Protein AF-A0A7U7GAU9-F1 (afdb_monomer)

Solvent-accessible surface area (backbone atoms only — not comparable to full-atom values): 9637 Å² total; per-residue (Å²): 137,82,82,79,81,78,79,77,79,70,83,74,63,61,68,58,55,51,47,50,52,48,17,22,51,50,24,29,44,52,46,70,76,32,67,55,42,39,46,27,39,35,24,48,9,37,37,30,6,76,66,30,61,88,71,30,56,63,48,68,51,45,23,32,52,22,18,46,51,17,20,57,50,15,73,80,54,67,84,65,75,67,45,56,57,52,32,24,45,38,13,25,51,31,4,43,40,24,41,65,64,54,84,71,57,58,71,58,52,50,51,50,30,36,54,50,18,22,40,46,14,22,59,58,25,53,69,63,50,95,90,41,52,63,70,44,16,42,53,18,34,34,49,39,46,42,51,46,28,45,50,30,19,52,49,38,29,54,57,58,69,71,63,58,85,61,51,67,54,52,53,18,52,52,12,43,51,39,15,49,51,16,49,53,54,43,53,52,56,68,71,75,109

Organism: NCBI:txid1400861

Structure (mmCIF, N/CA/C/O backbone):
data_AF-A0A7U7GAU9-F1
#
_entry.id   AF-A0A7U7GAU9-F1
#
loop_
_atom_site.group_PDB
_atom_site.id
_atom_site.type_symbol
_atom_site.label_atom_id
_atom_site.label_alt_id
_atom_site.label_comp_id
_atom_site.label_asym_id
_atom_site.label_entity_id
_atom_site.label_seq_id
_atom_site.pdbx_PDB_ins_code
_atom_site.Cartn_x
_atom_site.Cartn_y
_atom_site.Cartn_z
_atom_site.occupancy
_atom_site.B_iso_or_equiv
_atom_site.auth_seq_id
_atom_site.auth_comp_id
_atom_site.auth_asym_id
_atom_site.auth_atom_id
_atom_site.pdbx_PDB_model_num
ATOM 1 N N . MET A 1 1 ? 69.640 -8.872 -15.285 1.00 40.78 1 MET A N 1
ATOM 2 C CA . MET A 1 1 ? 68.459 -9.666 -15.684 1.00 40.78 1 MET A CA 1
ATOM 3 C C . MET A 1 1 ? 67.288 -9.188 -14.832 1.00 40.78 1 MET A C 1
ATOM 5 O O . MET A 1 1 ? 67.168 -9.610 -13.693 1.00 40.78 1 MET A O 1
ATOM 9 N N . ALA A 1 2 ? 66.535 -8.194 -15.309 1.00 45.06 2 ALA A N 1
ATOM 10 C CA . ALA A 1 2 ? 65.429 -7.597 -14.558 1.00 45.06 2 ALA A CA 1
ATOM 11 C C . ALA A 1 2 ? 64.129 -8.318 -14.934 1.00 45.06 2 ALA A C 1
ATOM 13 O O . ALA A 1 2 ? 63.666 -8.204 -16.067 1.00 45.06 2 ALA A O 1
ATOM 14 N N . LEU A 1 3 ? 63.579 -9.101 -14.004 1.00 50.44 3 LEU A N 1
ATOM 15 C CA . LEU A 1 3 ? 62.244 -9.678 -14.135 1.00 50.44 3 LEU A CA 1
ATOM 16 C C . LEU A 1 3 ? 61.214 -8.562 -13.928 1.00 50.44 3 LEU A C 1
ATOM 18 O O . LEU A 1 3 ? 61.007 -8.096 -12.810 1.00 50.44 3 LEU A O 1
ATOM 22 N N . GLY A 1 4 ? 60.591 -8.121 -15.019 1.00 53.97 4 GLY A N 1
ATOM 23 C CA . GLY A 1 4 ? 59.427 -7.246 -14.966 1.00 53.97 4 GLY A CA 1
ATOM 24 C C . GLY A 1 4 ? 58.220 -8.024 -14.449 1.00 53.97 4 GLY A C 1
ATOM 25 O O . GLY A 1 4 ? 57.727 -8.926 -15.121 1.00 53.97 4 GLY A O 1
ATOM 26 N N . LEU A 1 5 ? 57.747 -7.677 -13.254 1.00 50.91 5 LEU A N 1
ATOM 27 C CA . LEU A 1 5 ? 56.460 -8.124 -12.728 1.00 50.91 5 LEU A CA 1
ATOM 28 C C . LEU A 1 5 ? 55.344 -7.393 -13.481 1.00 50.91 5 LEU A C 1
ATOM 30 O O . LEU A 1 5 ? 54.976 -6.272 -13.135 1.00 50.91 5 LEU A O 1
ATOM 34 N N . THR A 1 6 ? 54.796 -8.016 -14.521 1.00 58.47 6 THR A N 1
ATOM 35 C CA . THR A 1 6 ? 53.535 -7.561 -15.109 1.00 58.47 6 THR A CA 1
ATOM 36 C C . THR A 1 6 ? 52.395 -8.002 -14.198 1.00 58.47 6 THR A C 1
ATOM 38 O O . THR A 1 6 ? 51.946 -9.146 -14.257 1.00 58.47 6 THR A O 1
ATOM 41 N N . LEU A 1 7 ? 51.931 -7.098 -13.334 1.00 54.75 7 LEU A N 1
ATOM 42 C CA . LEU A 1 7 ? 50.638 -7.240 -12.671 1.00 54.75 7 LEU A CA 1
ATOM 43 C C . LEU A 1 7 ? 49.549 -7.211 -13.748 1.00 54.75 7 LEU A C 1
ATOM 45 O O . LEU A 1 7 ? 49.274 -6.168 -14.339 1.00 54.75 7 LEU A O 1
ATOM 49 N N . SER A 1 8 ? 48.934 -8.361 -14.016 1.00 55.84 8 SER A N 1
ATOM 50 C CA . SER A 1 8 ? 47.688 -8.413 -14.770 1.00 55.84 8 SER A CA 1
ATOM 51 C C . SER A 1 8 ? 46.607 -7.723 -13.940 1.00 55.84 8 SER A C 1
ATOM 53 O O . SER A 1 8 ? 46.196 -8.236 -12.896 1.00 55.84 8 SER A O 1
ATOM 55 N N . ALA A 1 9 ? 46.152 -6.551 -14.377 1.00 57.19 9 ALA A N 1
ATOM 56 C CA . ALA A 1 9 ? 44.948 -5.947 -13.832 1.00 57.19 9 ALA A CA 1
ATOM 57 C C . ALA A 1 9 ? 43.763 -6.862 -14.179 1.00 57.19 9 ALA A C 1
ATOM 59 O O . ALA A 1 9 ? 43.328 -6.911 -15.329 1.00 57.19 9 ALA A O 1
ATOM 60 N N . ASN A 1 10 ? 43.261 -7.620 -13.200 1.00 58.22 10 ASN A N 1
ATOM 61 C CA . ASN A 1 10 ? 41.958 -8.264 -13.334 1.00 58.22 10 ASN A CA 1
ATOM 62 C C . ASN A 1 10 ? 40.918 -7.178 -13.638 1.00 58.22 10 ASN A C 1
ATOM 64 O O . ASN A 1 10 ? 40.937 -6.111 -13.020 1.00 58.22 10 ASN A O 1
ATOM 68 N N . VAL A 1 11 ? 40.017 -7.445 -14.586 1.00 58.06 11 VAL A N 1
ATOM 69 C CA . VAL A 1 11 ? 38.907 -6.545 -14.916 1.00 58.06 11 VAL A CA 1
ATOM 70 C C . VAL A 1 11 ? 38.124 -6.267 -13.632 1.00 58.06 11 VAL A C 1
ATOM 72 O O . VAL A 1 11 ? 37.530 -7.168 -13.043 1.00 58.06 11 VAL A O 1
ATOM 75 N N . ALA A 1 12 ? 38.147 -5.022 -13.161 1.00 55.50 12 ALA A N 1
ATOM 76 C CA . ALA A 1 12 ? 37.404 -4.629 -11.976 1.00 55.50 12 ALA A CA 1
ATOM 77 C C . ALA A 1 12 ? 35.895 -4.729 -12.270 1.00 55.50 12 ALA A C 1
ATOM 79 O O . ALA A 1 12 ? 35.338 -3.908 -12.996 1.00 55.50 12 ALA A O 1
ATOM 80 N N . HIS A 1 13 ? 35.208 -5.708 -11.675 1.00 55.66 13 HIS A N 1
ATOM 81 C CA . HIS A 1 13 ? 33.752 -5.917 -11.792 1.00 55.66 13 HIS A CA 1
ATOM 82 C C . HIS A 1 13 ? 32.889 -4.821 -11.123 1.00 55.66 13 HIS A C 1
ATOM 84 O O . HIS A 1 13 ? 31.689 -5.007 -10.914 1.00 55.66 13 HIS A O 1
ATOM 90 N N . ALA A 1 14 ? 33.465 -3.659 -10.805 1.00 58.16 14 ALA A N 1
ATOM 91 C CA . ALA A 1 14 ? 32.779 -2.556 -10.137 1.00 58.16 14 ALA A CA 1
ATOM 92 C C . ALA A 1 14 ? 31.567 -2.041 -10.934 1.00 58.16 14 ALA A C 1
ATOM 94 O O . ALA A 1 14 ? 30.550 -1.693 -10.341 1.00 58.16 14 ALA A O 1
ATOM 95 N N . HIS A 1 15 ? 31.639 -2.061 -12.271 1.00 56.25 15 HIS A N 1
ATOM 96 C CA . HIS A 1 15 ? 30.549 -1.605 -13.141 1.00 56.25 15 HIS A CA 1
ATOM 97 C C . HIS A 1 15 ? 29.322 -2.539 -13.120 1.00 56.25 15 HIS A C 1
ATOM 99 O O . HIS A 1 15 ? 28.190 -2.091 -13.287 1.00 56.25 15 HIS A O 1
ATOM 105 N N . VAL A 1 16 ? 29.511 -3.847 -12.918 1.00 62.75 16 VAL A N 1
ATOM 106 C CA . VAL A 1 16 ? 28.392 -4.808 -12.846 1.00 62.75 16 VAL A CA 1
ATOM 107 C C . VAL A 1 16 ? 27.716 -4.732 -11.477 1.00 62.75 16 VAL A C 1
ATOM 109 O O . VAL A 1 16 ? 26.489 -4.718 -11.393 1.00 62.75 16 VAL A O 1
ATOM 112 N N . ALA A 1 17 ? 28.509 -4.611 -10.408 1.00 65.06 17 ALA A N 1
ATOM 113 C CA . ALA A 1 17 ? 27.997 -4.452 -9.050 1.00 65.06 17 ALA A CA 1
ATOM 114 C C . ALA A 1 17 ? 27.211 -3.138 -8.873 1.00 65.06 17 ALA A C 1
ATOM 116 O O . ALA A 1 17 ? 26.141 -3.145 -8.264 1.00 65.06 17 ALA A O 1
ATOM 117 N N . SER A 1 18 ? 27.685 -2.024 -9.448 1.00 71.06 18 SER A N 1
ATOM 118 C CA . SER A 1 18 ? 26.971 -0.741 -9.393 1.00 71.06 18 SER A CA 1
ATOM 119 C C . SER A 1 18 ? 25.658 -0.762 -10.181 1.00 71.06 18 SER A C 1
ATOM 121 O O . SER A 1 18 ? 24.658 -0.232 -9.703 1.00 71.06 18 SER A O 1
ATOM 123 N N . ALA A 1 19 ? 25.621 -1.426 -11.342 1.00 76.06 19 ALA A N 1
ATOM 124 C CA . ALA A 1 19 ? 24.406 -1.572 -12.144 1.00 76.06 19 ALA A CA 1
ATOM 125 C C . ALA A 1 19 ? 23.335 -2.429 -11.442 1.00 76.06 19 ALA A C 1
ATOM 127 O O . ALA A 1 19 ? 22.155 -2.077 -11.448 1.00 76.06 19 ALA A O 1
ATOM 128 N N . GLN A 1 20 ? 23.735 -3.526 -10.789 1.00 80.19 20 GLN A N 1
ATOM 129 C CA . GLN A 1 20 ? 22.815 -4.364 -10.010 1.00 80.19 20 GLN A CA 1
ATOM 130 C C . GLN A 1 20 ? 22.284 -3.634 -8.773 1.00 80.19 20 GLN A C 1
ATOM 132 O O . GLN A 1 20 ? 21.078 -3.655 -8.525 1.00 80.19 20 GLN A O 1
ATOM 137 N N . ALA A 1 21 ? 23.152 -2.936 -8.035 1.00 84.50 21 ALA A N 1
ATOM 138 C CA . ALA A 1 21 ? 22.722 -2.087 -6.927 1.00 84.50 21 ALA A CA 1
ATOM 139 C C . ALA A 1 21 ? 21.739 -1.007 -7.412 1.00 84.50 21 ALA A C 1
ATOM 141 O O . ALA A 1 21 ? 20.687 -0.814 -6.805 1.00 84.50 21 ALA A O 1
ATOM 142 N N . GLY A 1 22 ? 22.030 -0.370 -8.550 1.00 90.69 22 GLY A N 1
ATOM 143 C CA . GLY A 1 22 ? 21.145 0.601 -9.191 1.00 90.69 22 GLY A CA 1
ATOM 144 C C . GLY A 1 22 ? 19.758 0.035 -9.503 1.00 90.69 22 GLY A C 1
ATOM 145 O O . GLY A 1 22 ? 18.763 0.672 -9.175 1.00 90.69 22 GLY A O 1
ATOM 146 N N . ALA A 1 23 ? 19.671 -1.179 -10.056 1.00 95.19 23 ALA A N 1
ATOM 147 C CA . ALA A 1 23 ? 18.391 -1.836 -10.333 1.00 95.19 23 ALA A CA 1
ATOM 148 C C . ALA A 1 23 ? 17.591 -2.138 -9.058 1.00 95.19 23 ALA A C 1
ATOM 150 O O . ALA A 1 23 ? 16.384 -1.898 -9.032 1.00 95.19 23 ALA A O 1
ATOM 151 N N . PHE A 1 24 ? 18.251 -2.607 -7.994 1.00 97.06 24 PHE A N 1
ATOM 152 C CA . PHE A 1 24 ? 17.592 -2.869 -6.712 1.00 97.06 24 PHE A CA 1
ATOM 153 C C . PHE A 1 24 ? 17.014 -1.583 -6.116 1.00 97.06 24 PHE A C 1
ATOM 155 O O . PHE A 1 24 ? 15.833 -1.542 -5.775 1.00 97.06 24 PHE A O 1
ATOM 162 N N . TYR A 1 25 ? 17.820 -0.519 -6.024 1.00 96.12 25 TYR A N 1
ATOM 163 C CA . TYR A 1 25 ? 17.362 0.760 -5.477 1.00 96.12 25 TYR A CA 1
ATOM 164 C C . TYR A 1 25 ? 16.307 1.424 -6.359 1.00 96.12 25 TYR A C 1
ATOM 166 O O . TYR A 1 25 ? 15.378 2.015 -5.820 1.00 96.12 25 TYR A O 1
ATOM 174 N N . ALA A 1 26 ? 16.399 1.291 -7.684 1.00 96.12 26 ALA A N 1
ATOM 175 C CA . ALA A 1 26 ? 15.351 1.750 -8.588 1.00 96.12 26 ALA A CA 1
ATOM 176 C C . ALA A 1 26 ? 14.020 1.054 -8.270 1.00 96.12 26 ALA A C 1
ATOM 178 O O . ALA A 1 26 ? 13.024 1.734 -8.050 1.00 96.12 26 ALA A O 1
ATOM 179 N N . GLY A 1 27 ? 14.016 -0.277 -8.151 1.00 97.25 27 GLY A N 1
ATOM 180 C CA . GLY A 1 27 ? 12.813 -1.036 -7.804 1.00 97.25 27 GLY A CA 1
ATOM 181 C C . GLY A 1 27 ? 12.281 -0.744 -6.404 1.00 97.25 27 GLY A C 1
ATOM 182 O O . GLY A 1 27 ? 11.073 -0.669 -6.209 1.00 97.25 27 GLY A O 1
ATOM 183 N N . LEU A 1 28 ? 13.175 -0.538 -5.434 1.00 98.06 28 LEU A N 1
ATOM 184 C CA . LEU A 1 28 ? 12.821 -0.196 -4.058 1.00 98.06 28 LEU A CA 1
ATOM 185 C C . LEU A 1 28 ? 12.200 1.203 -3.957 1.00 98.06 28 LEU A C 1
ATOM 187 O O . LEU A 1 28 ? 11.190 1.382 -3.284 1.00 98.06 28 LEU A O 1
ATOM 191 N N . LEU A 1 29 ? 12.813 2.204 -4.589 1.00 97.44 29 LEU A N 1
ATOM 192 C CA . LEU A 1 29 ? 12.413 3.602 -4.442 1.00 97.44 29 LEU A CA 1
ATOM 193 C C . LEU A 1 29 ? 11.229 3.971 -5.330 1.00 97.44 29 LEU A C 1
ATOM 195 O O . LEU A 1 29 ? 10.420 4.791 -4.910 1.00 97.44 29 LEU A O 1
ATOM 199 N N . HIS A 1 30 ? 11.085 3.351 -6.504 1.00 95.75 30 HIS A N 1
ATOM 200 C CA . HIS A 1 30 ? 10.019 3.671 -7.454 1.00 95.75 30 HIS A CA 1
ATOM 201 C C . HIS A 1 30 ? 8.606 3.708 -6.825 1.00 95.75 30 HIS A C 1
ATOM 203 O O . HIS A 1 30 ? 7.974 4.769 -6.884 1.00 95.75 30 HIS A O 1
ATOM 209 N N . PRO A 1 31 ? 8.124 2.660 -6.120 1.00 96.44 31 PRO A N 1
ATOM 210 C CA . PRO A 1 31 ? 6.816 2.694 -5.459 1.00 96.44 31 PRO A CA 1
ATOM 211 C C . PRO A 1 31 ? 6.758 3.635 -4.250 1.00 96.44 31 PRO A C 1
ATOM 213 O O . PRO A 1 31 ? 5.672 4.037 -3.844 1.00 96.44 31 PRO A O 1
ATOM 216 N N . LEU A 1 32 ? 7.898 3.976 -3.642 1.00 97.06 32 LEU A N 1
ATOM 217 C CA . LEU A 1 32 ? 7.962 4.843 -2.461 1.00 97.06 32 LEU A CA 1
ATOM 218 C C . LEU A 1 32 ? 7.918 6.327 -2.830 1.00 97.06 32 LEU A C 1
ATOM 220 O O . LEU A 1 32 ? 7.462 7.146 -2.036 1.00 97.06 32 LEU A O 1
ATOM 224 N N . THR A 1 33 ? 8.374 6.669 -4.033 1.00 94.12 33 THR A N 1
ATOM 225 C CA . THR A 1 33 ? 8.351 8.037 -4.566 1.00 94.12 33 THR A CA 1
ATOM 226 C C . THR A 1 33 ? 7.051 8.388 -5.287 1.00 94.12 33 THR A C 1
ATOM 228 O O . THR A 1 33 ? 6.848 9.548 -5.633 1.00 94.12 33 THR A O 1
ATOM 231 N N . ALA A 1 34 ? 6.173 7.405 -5.495 1.00 91.62 34 ALA A N 1
ATOM 232 C CA . ALA A 1 34 ? 4.916 7.531 -6.222 1.00 91.62 34 ALA A CA 1
ATOM 233 C C . ALA A 1 34 ? 3.718 7.430 -5.251 1.00 91.62 34 ALA A C 1
ATOM 235 O O . ALA A 1 34 ? 3.439 6.341 -4.729 1.00 91.62 34 ALA A O 1
ATOM 236 N N . PRO A 1 35 ? 2.995 8.536 -4.970 1.00 91.94 35 PRO A N 1
ATOM 237 C CA . PRO A 1 35 ? 1.829 8.533 -4.083 1.00 91.94 35 PRO A CA 1
ATOM 238 C C . PRO A 1 35 ? 0.757 7.514 -4.483 1.00 91.94 35 PRO A C 1
ATOM 240 O O . PRO A 1 35 ? 0.119 6.926 -3.609 1.00 91.94 35 PRO A O 1
ATOM 243 N N . GLU A 1 36 ? 0.599 7.253 -5.783 1.00 92.88 36 GLU A N 1
ATOM 244 C CA . GLU A 1 36 ? -0.320 6.251 -6.323 1.00 92.88 36 GLU A CA 1
ATOM 245 C C . GLU A 1 36 ? 0.024 4.811 -5.928 1.00 92.88 36 GLU A C 1
ATOM 247 O O . GLU A 1 36 ? -0.750 3.906 -6.210 1.00 92.88 36 GLU A O 1
ATOM 252 N N . HIS A 1 37 ? 1.185 4.554 -5.327 1.00 96.38 37 HIS A N 1
ATOM 253 C CA . HIS A 1 37 ? 1.602 3.224 -4.881 1.00 96.38 37 HIS A CA 1
ATOM 254 C C . HIS A 1 37 ? 1.708 3.174 -3.362 1.00 96.38 37 HIS A C 1
ATOM 256 O O . HIS A 1 37 ? 1.097 2.318 -2.720 1.00 96.38 37 HIS A O 1
ATOM 262 N N . VAL A 1 38 ? 2.432 4.121 -2.761 1.00 97.31 38 VAL A N 1
ATOM 263 C CA . VAL A 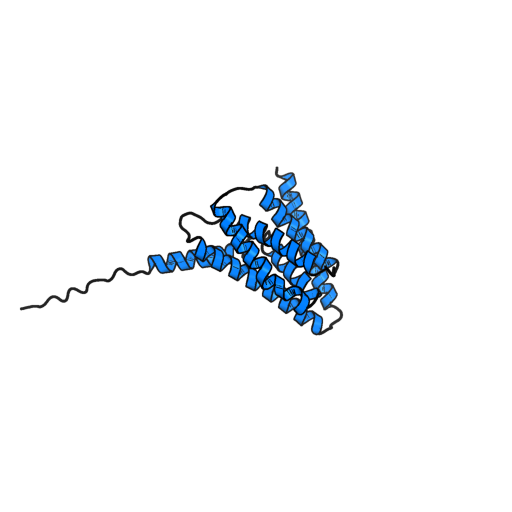1 38 ? 2.675 4.103 -1.315 1.00 97.31 38 VAL A CA 1
ATOM 264 C C . VAL A 1 38 ? 1.409 4.343 -0.492 1.00 97.31 38 VAL A C 1
ATOM 266 O O . VAL A 1 38 ? 1.218 3.661 0.514 1.00 97.31 38 VAL A O 1
ATOM 269 N N . LEU A 1 39 ? 0.505 5.237 -0.912 1.00 97.88 39 LEU A N 1
ATOM 270 C CA . LEU A 1 39 ? -0.705 5.533 -0.135 1.00 97.88 39 LEU A CA 1
ATOM 271 C C . LEU A 1 39 ? -1.668 4.333 -0.054 1.00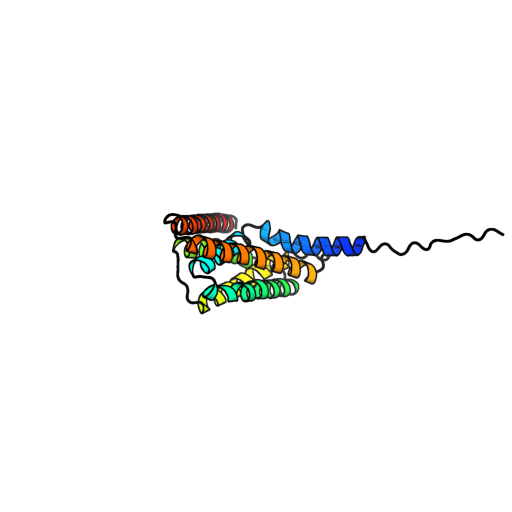 97.88 39 LEU A C 1
ATOM 273 O O . LEU A 1 39 ? -2.076 3.997 1.063 1.00 97.88 39 LEU A O 1
ATOM 277 N N . PRO A 1 40 ? -1.992 3.632 -1.161 1.00 98.00 40 PRO A N 1
ATOM 278 C CA . PRO A 1 40 ? -2.745 2.380 -1.097 1.00 98.00 40 PRO A CA 1
ATOM 279 C C . PRO A 1 40 ? -2.090 1.305 -0.230 1.00 98.00 40 PRO A C 1
ATOM 281 O O . PRO A 1 40 ? -2.779 0.660 0.557 1.00 98.00 40 PRO A O 1
ATOM 284 N N . MET A 1 41 ? -0.768 1.121 -0.336 1.00 98.00 41 MET A N 1
ATOM 285 C CA . MET A 1 41 ? -0.040 0.117 0.451 1.00 98.00 41 MET A CA 1
ATOM 286 C C . MET A 1 41 ? -0.099 0.414 1.951 1.00 98.00 41 MET A C 1
ATOM 288 O O . MET A 1 41 ? -0.366 -0.485 2.752 1.00 98.00 41 MET A O 1
ATOM 292 N N . VAL A 1 42 ? 0.109 1.679 2.333 1.00 98.56 42 VAL A N 1
ATOM 293 C CA . VAL A 1 42 ? -0.042 2.130 3.720 1.00 98.56 42 VAL A CA 1
ATOM 294 C C . VAL A 1 42 ? -1.474 1.885 4.182 1.00 98.56 42 VAL A C 1
ATOM 296 O O . VAL A 1 42 ? -1.667 1.236 5.206 1.00 98.56 42 VAL A O 1
ATOM 299 N N . ALA A 1 43 ? -2.482 2.324 3.421 1.00 98.38 43 ALA A N 1
ATOM 300 C CA . ALA A 1 43 ? -3.887 2.151 3.785 1.00 98.38 43 ALA A CA 1
ATOM 301 C C . ALA A 1 43 ? -4.286 0.675 3.939 1.00 98.38 43 ALA A C 1
ATOM 303 O O . ALA A 1 43 ? -4.961 0.325 4.906 1.00 98.38 43 ALA A O 1
ATOM 304 N N . LEU A 1 44 ? -3.826 -0.209 3.050 1.00 97.75 44 LEU A N 1
ATOM 305 C CA . LEU A 1 44 ? -4.037 -1.652 3.174 1.00 97.75 44 LEU A CA 1
ATOM 306 C C . LEU A 1 44 ? -3.403 -2.201 4.463 1.00 97.75 44 LEU A C 1
ATOM 308 O O . LEU A 1 44 ? -4.027 -2.995 5.168 1.00 97.75 44 LEU A O 1
ATOM 312 N N . GLY A 1 45 ? -2.200 -1.737 4.814 1.00 97.50 45 GLY A N 1
ATOM 313 C CA . GLY A 1 45 ? -1.539 -2.082 6.073 1.00 97.50 45 GLY A CA 1
ATOM 314 C C . GLY A 1 45 ? -2.305 -1.587 7.299 1.00 97.50 45 GLY A C 1
ATOM 315 O O . GLY A 1 45 ? -2.544 -2.365 8.221 1.00 97.50 45 GLY A O 1
ATOM 316 N N . LEU A 1 46 ? -2.760 -0.331 7.298 1.00 98.06 46 LEU A N 1
ATOM 317 C CA . LEU A 1 46 ? -3.601 0.224 8.365 1.00 98.06 46 LEU A CA 1
ATOM 318 C C . LEU A 1 46 ? -4.885 -0.606 8.540 1.00 98.06 46 LEU A C 1
ATOM 320 O O . LEU A 1 46 ? -5.216 -0.999 9.660 1.00 98.06 46 LEU A O 1
ATOM 324 N N . LEU A 1 47 ? -5.574 -0.929 7.439 1.00 97.56 47 LEU A N 1
ATOM 325 C CA . LEU A 1 47 ? -6.811 -1.715 7.433 1.00 97.56 47 LEU A CA 1
ATOM 326 C C . LEU A 1 47 ? -6.592 -3.126 7.993 1.00 97.56 47 LEU A C 1
ATOM 328 O O . LEU A 1 47 ? -7.403 -3.626 8.775 1.00 97.56 47 LEU A O 1
ATOM 332 N N . ALA A 1 48 ? -5.493 -3.778 7.613 1.00 95.88 48 ALA A N 1
ATOM 333 C CA . ALA A 1 48 ? -5.113 -5.079 8.150 1.00 95.88 48 ALA A CA 1
ATOM 334 C C . ALA A 1 48 ? -4.791 -4.994 9.651 1.00 95.88 48 ALA A C 1
ATOM 336 O O . ALA A 1 48 ? -5.250 -5.817 10.444 1.00 95.88 48 ALA A O 1
ATOM 337 N N . GLY A 1 49 ? -4.058 -3.958 10.064 1.00 96.25 49 GLY A N 1
ATOM 338 C CA . GLY A 1 49 ? -3.695 -3.731 11.459 1.00 96.25 49 GLY A CA 1
ATOM 339 C C . GLY A 1 49 ? -4.896 -3.442 12.366 1.00 96.25 49 GLY A C 1
ATOM 340 O O . GLY A 1 49 ? -4.937 -3.950 13.486 1.00 96.25 49 GLY A O 1
ATOM 341 N N . GLN A 1 50 ? -5.912 -2.722 11.871 1.00 96.12 50 GLN A N 1
ATOM 342 C CA . GLN A 1 50 ? -7.194 -2.508 12.566 1.00 96.12 50 GLN A CA 1
ATOM 343 C C . GLN A 1 50 ? -7.936 -3.821 12.877 1.00 96.12 50 GLN A C 1
ATOM 345 O O . GLN A 1 50 ? -8.711 -3.880 13.832 1.00 96.12 50 GLN A O 1
ATOM 350 N N . GLN A 1 51 ? -7.695 -4.878 12.097 1.00 92.75 51 GLN A N 1
ATOM 351 C CA . GLN A 1 51 ? -8.347 -6.187 12.232 1.00 92.75 51 GLN A CA 1
ATOM 352 C C . GLN A 1 51 ? -7.499 -7.210 13.006 1.00 92.75 51 GLN A C 1
ATOM 354 O O . GLN A 1 51 ? -7.983 -8.297 13.330 1.00 92.75 51 GLN A O 1
ATOM 359 N N . GLY A 1 52 ? -6.260 -6.848 13.351 1.00 88.62 52 GLY A N 1
ATOM 360 C CA . GLY A 1 52 ? -5.313 -7.681 14.083 1.00 88.62 52 GLY A CA 1
ATOM 361 C C . GLY A 1 52 ? -4.429 -8.558 13.187 1.00 88.62 52 GLY A C 1
ATOM 362 O O . GLY A 1 52 ? -4.807 -8.982 12.097 1.00 88.62 52 GLY A O 1
ATOM 363 N N . LEU A 1 53 ? -3.230 -8.872 13.690 1.00 86.31 53 LEU A N 1
ATOM 364 C CA . LEU A 1 53 ? -2.167 -9.541 12.922 1.00 86.31 53 LEU A CA 1
ATOM 365 C C . LEU A 1 53 ? -2.554 -10.919 12.374 1.00 86.31 53 LEU A C 1
ATOM 367 O O . LEU A 1 53 ? -2.208 -11.237 11.241 1.00 86.31 53 LEU A O 1
ATOM 371 N N . ASN A 1 54 ? -3.303 -11.717 13.139 1.00 83.88 54 ASN A N 1
ATOM 372 C CA . ASN A 1 54 ? -3.652 -13.083 12.736 1.00 83.88 54 ASN A CA 1
ATOM 373 C C . ASN A 1 54 ? -4.512 -13.115 11.463 1.00 83.88 54 ASN A C 1
ATOM 375 O O . ASN A 1 54 ? -4.372 -14.029 10.656 1.00 83.88 54 ASN A O 1
ATOM 379 N N . GLN A 1 55 ? -5.369 -12.106 11.279 1.00 78.88 55 GLN A N 1
ATOM 380 C CA . GLN A 1 55 ? -6.249 -11.984 10.115 1.00 78.88 55 GLN A CA 1
ATOM 381 C C . GLN A 1 55 ? -5.515 -11.395 8.900 1.00 78.88 55 GLN A C 1
ATOM 383 O O . GLN A 1 55 ? -5.873 -11.701 7.768 1.00 78.88 55 GLN A O 1
ATOM 388 N N . GLY A 1 56 ? -4.505 -10.546 9.130 1.00 82.88 56 GLY A N 1
ATOM 389 C CA . GLY A 1 56 ? -3.806 -9.798 8.082 1.00 82.88 56 GLY A CA 1
ATOM 390 C C . GLY A 1 56 ? -2.500 -10.420 7.585 1.00 82.88 56 GLY A C 1
ATOM 391 O O . GLY A 1 56 ? -2.050 -10.068 6.502 1.00 82.88 56 GLY A O 1
ATOM 392 N N . GLN A 1 57 ? -1.886 -11.352 8.322 1.00 89.38 57 GLN A N 1
ATOM 393 C CA . GLN A 1 57 ? -0.539 -11.859 8.010 1.00 89.38 57 GLN A CA 1
ATOM 394 C C . GLN A 1 57 ? -0.390 -12.456 6.602 1.00 89.38 57 GLN A C 1
ATOM 396 O O . GLN A 1 57 ? 0.664 -12.308 5.990 1.00 89.38 57 GLN A O 1
ATOM 401 N N . GLY A 1 58 ? -1.448 -13.063 6.049 1.00 93.50 58 GLY A N 1
ATOM 402 C CA . GLY A 1 58 ? -1.430 -13.587 4.681 1.00 93.50 58 GLY A CA 1
ATOM 403 C C . GLY A 1 58 ? -1.204 -12.502 3.623 1.00 93.50 58 GLY A C 1
ATOM 404 O O . GLY A 1 58 ? -0.642 -12.785 2.568 1.00 93.50 58 GLY A O 1
ATOM 405 N N . LEU A 1 59 ? -1.551 -11.244 3.917 1.00 95.19 59 LEU A N 1
ATOM 406 C CA . LEU A 1 59 ? -1.323 -10.109 3.021 1.00 95.19 59 LEU A CA 1
ATOM 407 C C . LEU A 1 59 ? 0.167 -9.867 2.769 1.00 95.19 59 LEU A C 1
ATOM 409 O O . LEU A 1 59 ? 0.519 -9.459 1.667 1.00 95.19 59 LEU A O 1
ATOM 413 N N . LEU A 1 60 ? 1.036 -10.177 3.741 1.00 95.88 60 LEU A N 1
ATOM 414 C CA . LEU A 1 60 ? 2.491 -10.060 3.583 1.00 95.88 60 LEU A CA 1
ATOM 415 C C . LEU A 1 60 ? 3.055 -11.033 2.547 1.00 95.88 60 LEU A C 1
ATOM 417 O O . LEU A 1 60 ? 4.153 -10.815 2.055 1.00 95.88 60 LEU A O 1
ATOM 421 N N . LEU A 1 61 ? 2.313 -12.085 2.199 1.00 96.75 61 LEU A N 1
ATOM 422 C CA . LEU A 1 61 ? 2.678 -12.991 1.117 1.00 96.75 61 LEU A CA 1
ATOM 423 C C . LEU A 1 61 ? 1.909 -12.657 -0.163 1.00 96.75 61 LEU A C 1
ATOM 425 O O . LEU A 1 61 ? 2.513 -12.494 -1.219 1.00 96.75 61 LEU A O 1
ATOM 429 N N . VAL A 1 62 ? 0.582 -12.537 -0.065 1.00 97.88 62 VAL A N 1
ATOM 430 C CA . VAL A 1 62 ? -0.305 -12.380 -1.226 1.00 97.88 62 VAL A CA 1
ATOM 431 C C . VAL A 1 62 ? -0.003 -11.093 -1.986 1.00 97.88 62 VAL A C 1
ATOM 433 O O . VAL A 1 62 ? 0.151 -11.140 -3.203 1.00 97.88 62 VAL A O 1
ATOM 436 N N . PHE A 1 63 ? 0.109 -9.956 -1.293 1.00 98.25 63 PHE A N 1
ATOM 437 C CA . PHE A 1 63 ? 0.285 -8.666 -1.958 1.00 98.25 63 PHE A CA 1
ATOM 438 C C . PHE A 1 63 ? 1.651 -8.550 -2.662 1.00 98.25 63 PHE A C 1
ATOM 440 O O . PHE A 1 63 ? 1.664 -8.245 -3.856 1.00 98.25 63 PHE A O 1
ATOM 447 N N . PRO A 1 64 ? 2.801 -8.856 -2.022 1.00 98.12 64 PRO A N 1
ATOM 448 C CA . PRO A 1 64 ? 4.089 -8.771 -2.708 1.00 98.12 64 PRO A CA 1
ATOM 449 C C . PRO A 1 64 ? 4.257 -9.824 -3.810 1.00 98.12 64 PRO A C 1
ATOM 451 O O . PRO A 1 64 ? 4.848 -9.524 -4.845 1.00 98.12 64 PRO A O 1
ATOM 454 N N . ALA A 1 65 ? 3.697 -11.030 -3.648 1.00 98.50 65 ALA A N 1
ATOM 455 C CA . ALA A 1 65 ? 3.687 -12.028 -4.719 1.00 98.50 65 ALA A CA 1
ATOM 456 C C . ALA A 1 65 ? 2.867 -11.546 -5.927 1.00 98.50 65 ALA A C 1
ATOM 458 O O . ALA A 1 65 ? 3.325 -11.637 -7.065 1.00 98.50 65 ALA A O 1
ATOM 459 N N . ALA A 1 66 ? 1.686 -10.971 -5.683 1.00 98.56 66 ALA A N 1
ATOM 460 C CA . ALA A 1 66 ? 0.863 -10.358 -6.718 1.00 98.56 66 ALA A CA 1
ATOM 461 C C . ALA A 1 66 ? 1.596 -9.202 -7.419 1.00 98.56 66 ALA A C 1
ATOM 463 O O . ALA A 1 66 ? 1.561 -9.121 -8.645 1.00 98.56 66 ALA A O 1
ATOM 464 N N . MET A 1 67 ? 2.324 -8.365 -6.670 1.00 98.12 67 MET A N 1
ATOM 465 C CA . MET A 1 67 ? 3.170 -7.315 -7.245 1.00 98.12 67 MET A CA 1
ATOM 466 C C . MET A 1 67 ? 4.285 -7.870 -8.131 1.00 98.12 67 MET A C 1
ATOM 468 O O . MET A 1 67 ? 4.493 -7.360 -9.229 1.00 98.12 67 MET A O 1
ATOM 472 N N . ALA A 1 68 ? 4.980 -8.922 -7.697 1.00 98.50 68 ALA A N 1
ATOM 473 C CA . ALA A 1 68 ? 6.021 -9.555 -8.502 1.00 98.50 68 ALA A CA 1
ATOM 474 C C . ALA A 1 68 ? 5.461 -10.124 -9.816 1.00 98.50 68 ALA A C 1
ATOM 476 O O . ALA A 1 68 ? 6.053 -9.937 -10.882 1.00 98.50 68 ALA A O 1
ATOM 477 N N . LEU A 1 69 ? 4.295 -10.777 -9.750 1.00 98.19 69 LEU A N 1
ATOM 478 C CA . LEU A 1 69 ? 3.599 -11.303 -10.925 1.00 98.19 69 LEU A CA 1
ATOM 479 C C . LEU A 1 69 ? 3.148 -10.180 -11.862 1.00 98.19 69 LEU A C 1
ATOM 481 O O . LEU A 1 69 ? 3.419 -10.246 -13.057 1.00 98.19 69 LEU A O 1
ATOM 485 N N . GLY A 1 70 ? 2.524 -9.127 -11.328 1.00 97.19 70 GLY A N 1
ATOM 486 C CA . GLY A 1 70 ? 2.120 -7.955 -12.103 1.00 97.19 70 GLY A CA 1
ATOM 487 C C . GLY A 1 70 ? 3.304 -7.297 -12.811 1.00 97.19 70 GLY A C 1
ATOM 488 O O . GLY A 1 70 ? 3.240 -7.049 -14.012 1.00 97.19 70 GLY A O 1
ATOM 489 N N . ALA A 1 71 ? 4.414 -7.091 -12.097 1.00 97.06 71 ALA A N 1
ATOM 490 C CA . ALA A 1 71 ? 5.622 -6.499 -12.665 1.00 97.06 71 ALA A CA 1
ATOM 491 C C . ALA A 1 71 ? 6.224 -7.368 -13.774 1.00 97.06 71 ALA A C 1
ATOM 493 O O . ALA A 1 71 ? 6.659 -6.849 -14.796 1.00 97.06 71 ALA A O 1
ATOM 494 N N . SER A 1 72 ? 6.191 -8.692 -13.601 1.00 96.62 72 SER A N 1
ATOM 495 C CA . SER A 1 72 ? 6.638 -9.642 -14.624 1.00 96.62 72 SER A CA 1
ATOM 496 C C . SER A 1 72 ? 5.738 -9.614 -15.864 1.00 96.62 72 SER A C 1
ATOM 498 O O . SER A 1 72 ? 6.237 -9.680 -16.983 1.00 96.62 72 SER A O 1
ATOM 500 N N . LEU A 1 73 ? 4.420 -9.474 -15.687 1.00 95.62 73 LEU A N 1
ATOM 501 C CA . LEU A 1 73 ? 3.463 -9.362 -16.794 1.00 95.62 73 LEU A CA 1
ATOM 502 C C . LEU A 1 73 ? 3.675 -8.088 -17.621 1.00 95.62 73 LEU A C 1
ATOM 504 O O . LEU A 1 73 ? 3.573 -8.137 -18.846 1.00 95.62 73 LEU A O 1
ATOM 508 N N . ALA A 1 74 ? 4.028 -6.971 -16.982 1.00 94.62 74 ALA A N 1
ATOM 509 C CA . ALA A 1 74 ? 4.303 -5.713 -17.678 1.00 94.62 74 ALA A CA 1
ATOM 510 C C . ALA A 1 74 ? 5.507 -5.795 -18.636 1.00 94.62 74 ALA A C 1
ATOM 512 O O . ALA A 1 74 ? 5.563 -5.049 -19.611 1.00 94.62 74 ALA A O 1
ATOM 513 N N . LEU A 1 75 ? 6.441 -6.729 -18.407 1.00 93.00 75 LEU A N 1
ATOM 514 C CA . LEU A 1 75 ? 7.563 -6.982 -19.321 1.00 93.00 75 LEU A CA 1
ATOM 515 C C . LEU A 1 75 ? 7.113 -7.603 -20.651 1.00 93.00 75 LEU A C 1
ATOM 517 O O . LEU A 1 75 ? 7.795 -7.447 -21.661 1.00 93.00 75 LEU A O 1
ATOM 521 N N . LEU A 1 76 ? 5.986 -8.322 -20.653 1.00 91.12 76 LEU A N 1
ATOM 522 C CA . LEU A 1 76 ? 5.411 -8.937 -21.853 1.00 91.12 76 LEU A CA 1
ATOM 523 C C . LEU A 1 76 ? 4.498 -7.960 -22.600 1.00 91.12 76 LEU A C 1
ATOM 525 O O . LEU A 1 76 ? 4.429 -7.979 -23.828 1.00 91.12 76 LEU A O 1
ATOM 529 N N . HIS A 1 77 ? 3.803 -7.106 -21.848 1.00 85.19 77 HIS A N 1
ATOM 530 C CA . HIS A 1 77 ? 2.837 -6.149 -22.367 1.00 85.19 77 HIS A CA 1
ATOM 531 C C . HIS A 1 77 ? 3.041 -4.787 -21.692 1.00 85.19 77 HIS A C 1
ATOM 533 O O . HIS A 1 77 ? 2.422 -4.502 -20.672 1.00 85.19 77 HIS A O 1
ATOM 539 N N . PRO A 1 78 ? 3.905 -3.910 -22.215 1.00 71.88 78 PRO A N 1
ATOM 540 C CA . PRO A 1 78 ? 3.983 -2.546 -21.711 1.00 71.88 78 PRO A CA 1
ATOM 541 C C . PRO A 1 78 ? 2.734 -1.748 -22.140 1.00 71.88 78 PRO A C 1
ATOM 543 O O . PRO A 1 78 ? 2.216 -1.953 -23.233 1.00 71.88 78 PRO A O 1
ATOM 546 N N . ALA A 1 79 ? 2.285 -0.811 -21.294 1.00 64.88 79 ALA A N 1
ATOM 547 C CA . ALA A 1 79 ? 1.284 0.236 -21.585 1.00 64.88 79 ALA A CA 1
ATOM 548 C C . ALA A 1 79 ? -0.222 -0.122 -21.512 1.00 64.88 79 ALA A C 1
ATOM 550 O O . ALA A 1 79 ? -0.940 -0.097 -22.508 1.00 64.88 79 ALA A O 1
ATOM 551 N N . LEU A 1 80 ? -0.748 -0.308 -20.294 1.00 80.88 80 LEU A N 1
ATOM 552 C CA . LEU A 1 80 ? -2.193 -0.185 -20.033 1.00 80.88 80 LEU A CA 1
ATOM 553 C C . LEU A 1 80 ? -2.473 1.091 -19.234 1.00 80.88 80 LEU A C 1
ATOM 555 O O . LEU A 1 80 ? -2.298 1.123 -18.018 1.00 80.88 80 LEU A O 1
ATOM 559 N N . GLU A 1 81 ? -2.926 2.140 -19.916 1.00 78.81 81 GLU A N 1
ATOM 560 C CA . GLU A 1 81 ? -3.157 3.466 -19.317 1.00 78.81 81 GLU A CA 1
ATOM 561 C C . GLU A 1 81 ? -4.188 3.436 -18.176 1.00 78.81 81 GLU A C 1
ATOM 563 O O . GLU A 1 81 ? -4.032 4.115 -17.158 1.00 78.81 81 GLU A O 1
ATOM 568 N N . TRP A 1 82 ? -5.207 2.578 -18.286 1.00 83.19 82 TRP A N 1
ATOM 569 C CA . TRP A 1 82 ? -6.263 2.440 -17.278 1.00 83.19 82 TRP A CA 1
ATOM 570 C C . TRP A 1 82 ? -5.763 1.888 -15.932 1.00 83.19 82 TRP A C 1
ATOM 572 O O . TRP A 1 82 ? -6.406 2.107 -14.903 1.00 83.19 82 TRP A O 1
ATOM 582 N N . VAL A 1 83 ? -4.611 1.206 -15.904 1.00 90.94 83 VAL A N 1
ATOM 583 C CA . VAL A 1 83 ? -4.032 0.658 -14.665 1.00 90.94 83 VAL A CA 1
ATOM 584 C C . VAL A 1 83 ? -3.627 1.782 -13.710 1.00 90.94 83 VAL A C 1
ATOM 586 O O . VAL A 1 83 ? -3.758 1.633 -12.495 1.00 90.94 83 VAL A O 1
ATOM 589 N N . SER A 1 84 ? -3.207 2.934 -14.240 1.00 87.38 84 SER A N 1
ATOM 590 C CA . SER A 1 84 ? -2.892 4.111 -13.425 1.00 87.38 84 SER A CA 1
ATOM 591 C C . SER A 1 84 ? -4.130 4.637 -12.685 1.00 87.38 84 SER A C 1
ATOM 593 O O . SER A 1 84 ? -4.096 4.840 -11.470 1.00 87.38 84 SER A O 1
ATOM 595 N N . LEU A 1 85 ? -5.268 4.742 -13.384 1.00 89.81 85 LEU A N 1
ATOM 596 C CA . LEU A 1 85 ? -6.544 5.155 -12.787 1.00 89.81 85 LEU A CA 1
ATOM 597 C C . LEU A 1 85 ? -7.000 4.186 -11.690 1.00 89.81 85 LEU A C 1
ATOM 599 O O . LEU A 1 85 ? -7.442 4.625 -10.627 1.00 89.81 85 LEU A O 1
ATOM 603 N N . LEU A 1 86 ? -6.852 2.876 -11.919 1.00 93.62 86 LEU A N 1
ATOM 604 C CA . LEU A 1 86 ? -7.157 1.854 -10.916 1.00 93.62 86 LEU A CA 1
ATOM 605 C C . LEU A 1 86 ? -6.276 2.007 -9.664 1.00 93.62 86 LEU A C 1
ATOM 607 O O . LEU A 1 86 ? -6.784 1.950 -8.544 1.00 93.62 86 LEU A O 1
ATOM 611 N N . ASN A 1 87 ? -4.974 2.236 -9.846 1.00 95.00 87 ASN A N 1
ATOM 612 C CA . ASN A 1 87 ? -4.008 2.391 -8.757 1.00 95.00 87 ASN A CA 1
ATOM 613 C C . ASN A 1 87 ? -4.253 3.657 -7.924 1.00 95.00 87 ASN A C 1
ATOM 615 O O . ASN A 1 87 ? -4.114 3.632 -6.707 1.00 95.00 87 ASN A O 1
ATOM 619 N N . ILE A 1 88 ? -4.669 4.759 -8.542 1.00 92.56 88 ILE A N 1
ATOM 620 C CA . ILE A 1 88 ? -5.014 5.981 -7.801 1.00 92.56 88 ILE A CA 1
ATOM 621 C C . ILE A 1 88 ? -6.360 5.822 -7.093 1.00 92.56 88 ILE A C 1
ATOM 623 O O . ILE A 1 88 ? -6.506 6.206 -5.930 1.00 92.56 88 ILE A O 1
ATOM 627 N N . GLY A 1 89 ? -7.336 5.198 -7.758 1.00 95.50 89 GLY A N 1
ATOM 628 C CA . GLY A 1 89 ? -8.628 4.874 -7.157 1.00 95.50 89 GLY A CA 1
ATOM 629 C C . GLY A 1 89 ? -8.506 3.944 -5.945 1.00 95.50 89 GLY A C 1
ATOM 630 O O . GLY A 1 89 ? -9.292 4.050 -5.003 1.00 95.50 89 GLY A O 1
ATOM 631 N N . SER A 1 90 ? -7.488 3.079 -5.910 1.00 97.44 90 SER A N 1
ATOM 632 C CA . SER A 1 90 ? -7.241 2.187 -4.774 1.00 97.44 90 SER A CA 1
ATOM 633 C C . SER A 1 90 ? -6.891 2.951 -3.489 1.00 97.44 90 SER A C 1
ATOM 635 O O . SER A 1 90 ? -7.287 2.520 -2.405 1.00 97.44 90 SER A O 1
ATOM 637 N N . ALA A 1 91 ? -6.259 4.129 -3.586 1.00 97.62 91 ALA A N 1
ATOM 638 C CA . ALA A 1 91 ? -6.006 4.997 -2.433 1.00 97.62 91 ALA A CA 1
ATOM 639 C C . ALA A 1 91 ? -7.324 5.502 -1.825 1.00 97.62 91 ALA A C 1
ATOM 641 O O . ALA A 1 91 ? -7.518 5.430 -0.609 1.00 97.62 91 ALA A O 1
ATOM 642 N N . ALA A 1 92 ? -8.257 5.944 -2.677 1.00 97.94 92 ALA A N 1
ATOM 643 C CA . ALA A 1 92 ? -9.599 6.351 -2.264 1.00 97.94 92 ALA A CA 1
ATOM 644 C C . ALA A 1 92 ? -10.350 5.198 -1.581 1.00 97.94 92 ALA A C 1
ATOM 646 O O . ALA A 1 92 ? -10.894 5.367 -0.487 1.00 97.94 92 ALA A O 1
ATOM 647 N N . LEU A 1 93 ? -10.321 4.014 -2.202 1.00 98.06 93 LEU A N 1
ATOM 648 C CA . LEU A 1 93 ? -10.957 2.807 -1.686 1.00 98.06 93 LEU A CA 1
ATOM 649 C C . LEU A 1 93 ? -10.393 2.417 -0.315 1.00 98.06 93 LEU A C 1
ATOM 651 O O . LEU A 1 93 ? -11.127 2.425 0.671 1.00 98.06 93 LEU A O 1
ATOM 655 N N . PHE A 1 94 ? -9.102 2.090 -0.226 1.00 98.31 94 PHE A N 1
ATOM 656 C CA . PHE A 1 94 ? -8.511 1.596 1.018 1.00 98.31 94 PHE A CA 1
ATOM 657 C C . PHE A 1 94 ? -8.517 2.657 2.118 1.00 98.31 94 PHE A C 1
ATOM 659 O O . PHE A 1 94 ? -8.829 2.328 3.261 1.00 98.31 94 PHE A O 1
ATOM 666 N N . GLY A 1 95 ? -8.261 3.927 1.792 1.00 98.50 95 GLY A N 1
ATOM 667 C CA . GLY A 1 95 ? -8.378 5.024 2.753 1.00 98.50 95 GLY A CA 1
ATOM 668 C C . GLY A 1 95 ? -9.790 5.126 3.339 1.00 98.50 95 GLY A C 1
ATOM 669 O O . GLY A 1 95 ? -9.955 5.228 4.556 1.00 98.50 95 GLY A O 1
ATOM 670 N N . GLY A 1 96 ? -10.820 5.006 2.494 1.00 98.50 96 GLY A N 1
ATOM 671 C CA . GLY A 1 96 ? -12.217 4.988 2.925 1.00 98.50 96 GLY A CA 1
ATOM 672 C C . GLY A 1 96 ? -12.534 3.804 3.838 1.00 98.50 96 GLY A C 1
ATOM 673 O O . GLY A 1 96 ? -13.169 3.982 4.879 1.00 98.50 96 GLY A O 1
ATOM 674 N N . LEU A 1 97 ? -12.032 2.610 3.507 1.00 98.19 97 LEU A N 1
ATOM 675 C CA . LEU A 1 97 ? -12.192 1.415 4.343 1.00 98.19 97 LEU A CA 1
ATOM 676 C C . LEU A 1 97 ? -11.529 1.580 5.721 1.00 98.19 97 LEU A C 1
ATOM 678 O O . LEU A 1 97 ? -12.130 1.218 6.734 1.00 98.19 97 LEU A O 1
ATOM 682 N N . VAL A 1 98 ? -10.335 2.182 5.776 1.00 98.50 98 VAL A N 1
ATOM 683 C CA . VAL A 1 98 ? -9.637 2.514 7.032 1.00 98.50 98 VAL A CA 1
ATOM 684 C C . VAL A 1 98 ? -10.425 3.541 7.848 1.00 98.50 98 VAL A C 1
ATOM 686 O O . VAL A 1 98 ? -10.600 3.374 9.058 1.00 98.50 98 VAL A O 1
ATOM 689 N N . ALA A 1 99 ? -10.933 4.596 7.204 1.00 98.50 99 ALA A N 1
ATOM 690 C CA . ALA A 1 99 ? -11.724 5.647 7.847 1.00 98.50 99 ALA A CA 1
ATOM 691 C C . ALA A 1 99 ? -13.047 5.115 8.420 1.00 98.50 99 ALA A C 1
ATOM 693 O O . ALA A 1 99 ? -13.476 5.513 9.511 1.00 98.50 99 ALA A O 1
ATOM 694 N N . ALA A 1 100 ? -13.669 4.169 7.717 1.00 98.12 100 ALA A N 1
ATOM 695 C CA . ALA A 1 100 ? -14.855 3.452 8.167 1.00 98.12 100 ALA A CA 1
ATOM 696 C C . ALA A 1 100 ? -14.555 2.422 9.272 1.00 98.12 100 ALA A C 1
ATOM 698 O O . ALA A 1 100 ? -15.495 1.888 9.858 1.00 98.12 100 ALA A O 1
ATOM 699 N N . ALA A 1 101 ? -13.275 2.152 9.568 1.00 95.81 101 ALA A N 1
ATOM 700 C CA . ALA A 1 101 ? -12.833 1.046 10.421 1.00 95.81 101 ALA A CA 1
ATOM 701 C C . ALA A 1 101 ? -13.500 -0.278 10.011 1.00 95.81 101 ALA A C 1
ATOM 703 O O . ALA A 1 101 ? -13.994 -1.046 10.844 1.00 95.81 101 ALA A O 1
ATOM 704 N N . TRP A 1 102 ? -13.584 -0.501 8.699 1.00 96.12 102 TRP A N 1
ATOM 705 C CA . TRP A 1 102 ? -14.354 -1.602 8.155 1.00 96.12 102 TRP A CA 1
ATOM 706 C C . TRP A 1 102 ? -13.702 -2.947 8.479 1.00 96.12 102 TRP A C 1
ATOM 708 O O . TRP A 1 102 ? -12.502 -3.148 8.296 1.00 96.12 102 TRP A O 1
ATOM 718 N N . ARG A 1 103 ? -14.514 -3.895 8.952 1.00 93.06 103 ARG A N 1
ATOM 719 C CA . ARG A 1 103 ? -14.078 -5.257 9.283 1.00 93.06 103 ARG A CA 1
ATOM 720 C C . ARG A 1 103 ? -14.366 -6.160 8.091 1.00 93.06 103 ARG A C 1
ATOM 722 O O . ARG A 1 103 ? -15.443 -6.744 7.992 1.00 93.06 103 ARG A O 1
ATOM 729 N N . ALA A 1 104 ? -13.418 -6.216 7.166 1.00 85.38 104 ALA A N 1
ATOM 730 C CA . ALA A 1 104 ? -13.533 -7.007 5.954 1.00 85.38 104 ALA A CA 1
ATOM 731 C C . ALA A 1 104 ? -13.370 -8.514 6.249 1.00 85.38 104 ALA A C 1
ATOM 733 O O . ALA A 1 104 ? -12.488 -8.913 7.011 1.00 85.38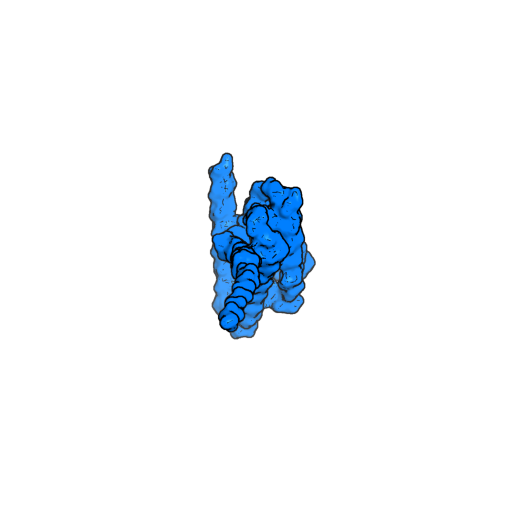 104 ALA A O 1
ATOM 734 N N . PRO A 1 105 ? -14.155 -9.394 5.607 1.00 91.75 105 PRO A N 1
ATOM 735 C CA . PRO A 1 105 ? -13.845 -10.819 5.590 1.00 91.75 105 PRO A CA 1
ATOM 736 C C . PRO A 1 105 ? -12.446 -11.057 5.000 1.00 91.75 105 PRO A C 1
ATOM 738 O O . PRO A 1 105 ? -12.087 -10.441 3.995 1.00 91.75 105 PRO A O 1
ATOM 741 N N . ALA A 1 106 ? -11.672 -11.986 5.573 1.00 90.06 106 ALA A N 1
ATOM 742 C CA . ALA A 1 106 ? -10.293 -12.253 5.140 1.00 90.06 106 ALA A CA 1
ATOM 743 C C . ALA A 1 106 ? -10.188 -12.581 3.639 1.00 90.06 106 ALA A C 1
ATOM 745 O O . ALA A 1 106 ? -9.288 -12.100 2.957 1.00 90.06 106 ALA A O 1
ATOM 746 N N . VAL A 1 107 ? -11.162 -13.328 3.105 1.00 93.50 107 VAL A N 1
ATOM 747 C CA . VAL A 1 107 ? -11.254 -13.658 1.672 1.00 93.50 107 VAL A CA 1
ATOM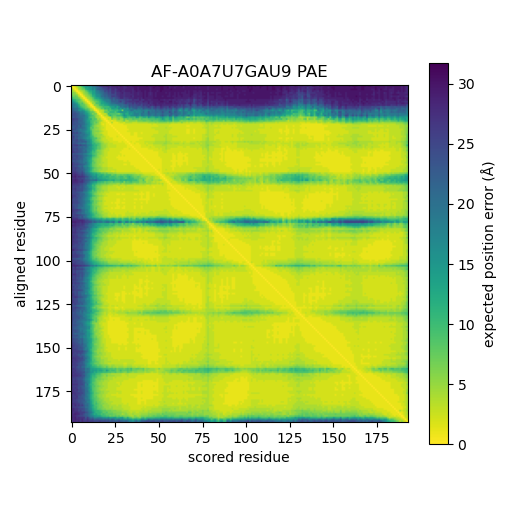 748 C C . VAL A 1 107 ? -11.277 -12.398 0.807 1.00 93.50 107 VAL A C 1
ATOM 750 O O . VAL A 1 107 ? -10.583 -12.332 -0.204 1.00 93.50 107 VAL A O 1
ATOM 753 N N . LEU A 1 108 ? -12.035 -11.378 1.215 1.00 94.06 108 LEU A N 1
ATOM 754 C CA . LEU A 1 108 ? -12.138 -10.137 0.461 1.00 94.06 108 LEU A CA 1
ATOM 755 C C . LEU A 1 108 ? -10.852 -9.313 0.549 1.00 94.06 108 LEU A C 1
ATOM 757 O O . LEU A 1 108 ? -10.423 -8.763 -0.460 1.00 94.06 108 LEU A O 1
ATOM 761 N N . LEU A 1 109 ? -10.192 -9.274 1.711 1.00 92.94 109 LEU A N 1
ATOM 762 C CA . LEU A 1 109 ? -8.881 -8.625 1.833 1.00 92.94 109 LEU A CA 1
ATOM 763 C C . LEU A 1 109 ? -7.844 -9.273 0.918 1.00 92.94 109 LEU A C 1
ATOM 765 O O . LEU A 1 109 ? -7.110 -8.560 0.243 1.00 92.94 109 LEU A O 1
ATOM 769 N N . TYR A 1 110 ? -7.802 -10.605 0.857 1.00 95.44 110 TYR A N 1
ATOM 770 C CA . TYR A 1 110 ? -6.879 -11.315 -0.027 1.00 95.44 110 TYR A CA 1
ATOM 771 C C . TYR A 1 110 ? -7.218 -11.119 -1.504 1.00 95.44 110 TYR A C 1
ATOM 773 O O . TYR A 1 110 ? -6.305 -10.936 -2.305 1.00 95.44 110 TYR A O 1
ATOM 781 N N . ALA A 1 111 ? -8.502 -11.082 -1.868 1.00 96.75 111 ALA A N 1
ATOM 782 C CA . ALA A 1 111 ? -8.922 -10.777 -3.233 1.00 96.75 111 ALA A CA 1
ATOM 783 C C . ALA A 1 111 ? -8.517 -9.353 -3.652 1.00 96.75 111 ALA A C 1
ATOM 785 O O . ALA A 1 111 ? -7.953 -9.163 -4.729 1.00 96.75 111 ALA A O 1
ATOM 786 N N . LEU A 1 112 ? -8.738 -8.361 -2.783 1.00 96.44 112 LEU A N 1
ATOM 787 C CA . LEU A 1 112 ? -8.312 -6.980 -3.019 1.00 96.44 112 LEU A CA 1
ATOM 788 C C . LEU A 1 112 ? -6.784 -6.874 -3.093 1.00 96.44 112 LEU A C 1
ATOM 790 O O . LEU A 1 112 ? -6.260 -6.205 -3.977 1.00 96.44 112 LEU A O 1
ATOM 794 N N . ALA A 1 113 ? -6.062 -7.562 -2.210 1.00 97.19 113 ALA A N 1
ATOM 795 C CA . ALA A 1 113 ? -4.604 -7.589 -2.219 1.00 97.19 113 ALA A CA 1
ATOM 796 C C . ALA A 1 113 ? -4.029 -8.241 -3.479 1.00 97.19 113 ALA A C 1
ATOM 798 O O . ALA A 1 113 ? -3.021 -7.770 -3.994 1.00 97.19 113 ALA A O 1
ATOM 799 N N . LEU A 1 114 ? -4.671 -9.290 -3.994 1.00 98.06 114 LEU A N 1
ATOM 800 C CA . LEU A 1 114 ? -4.292 -9.914 -5.256 1.00 98.06 114 LEU A CA 1
ATOM 801 C C . LEU A 1 114 ? -4.519 -8.954 -6.430 1.00 98.06 114 LEU A C 1
ATOM 803 O O . LEU A 1 114 ? -3.597 -8.714 -7.204 1.00 98.06 114 LEU A O 1
ATOM 807 N N . LEU A 1 115 ? -5.717 -8.370 -6.532 1.00 97.62 115 LEU A N 1
ATOM 808 C CA . LEU A 1 115 ? -6.082 -7.452 -7.614 1.00 97.62 115 LEU A CA 1
ATOM 809 C C . LEU A 1 115 ? -5.181 -6.213 -7.637 1.00 97.62 115 LEU A C 1
ATOM 811 O O . LEU A 1 115 ? -4.550 -5.921 -8.651 1.00 97.62 115 LEU A O 1
ATOM 815 N N . PHE A 1 116 ? -5.108 -5.496 -6.514 1.00 97.88 116 PHE A N 1
ATOM 816 C CA . PHE A 1 116 ? -4.340 -4.259 -6.436 1.00 97.88 116 PHE A CA 1
ATOM 817 C C . PHE A 1 116 ? -2.836 -4.520 -6.363 1.00 97.88 116 PHE A C 1
ATOM 819 O O . PHE A 1 116 ? -2.054 -3.743 -6.897 1.00 97.88 116 PHE A O 1
ATOM 826 N N . GLY A 1 117 ? -2.404 -5.642 -5.780 1.00 98.12 117 GLY A N 1
ATOM 827 C CA . GLY A 1 117 ? -1.012 -6.075 -5.864 1.00 98.12 117 GLY A CA 1
ATOM 828 C C . GLY A 1 117 ? -0.594 -6.294 -7.317 1.00 98.12 117 GLY A C 1
ATOM 829 O O . GLY A 1 117 ? 0.409 -5.737 -7.750 1.00 98.12 117 GLY A O 1
ATOM 830 N N . MET A 1 118 ? -1.398 -7.009 -8.111 1.00 97.62 118 MET A N 1
ATOM 831 C CA . MET A 1 118 ? -1.135 -7.174 -9.544 1.00 97.62 118 MET A CA 1
ATOM 832 C C . MET A 1 118 ? -1.128 -5.836 -10.292 1.00 97.62 118 MET A C 1
ATOM 834 O O . MET A 1 118 ? -0.208 -5.600 -11.072 1.00 97.62 118 MET A O 1
ATOM 838 N N . SER A 1 119 ? -2.094 -4.942 -10.052 1.00 97.12 119 SER A N 1
ATOM 839 C CA . SER A 1 119 ? -2.174 -3.654 -10.761 1.00 97.12 119 SER A CA 1
ATOM 840 C C . SER A 1 119 ? -1.028 -2.698 -10.405 1.00 97.12 119 SER A C 1
ATOM 842 O O . SER A 1 119 ? -0.445 -2.069 -11.292 1.00 97.12 119 SER A O 1
ATOM 844 N N . HIS A 1 120 ? -0.645 -2.611 -9.127 1.00 97.50 120 HIS A N 1
ATOM 845 C CA . HIS A 1 120 ? 0.523 -1.842 -8.700 1.00 97.50 120 HIS A CA 1
ATOM 846 C C . HIS A 1 120 ? 1.805 -2.463 -9.251 1.00 97.50 120 HIS A C 1
ATOM 848 O O . HIS A 1 120 ? 2.623 -1.749 -9.825 1.00 97.50 120 HIS A O 1
ATOM 854 N N . GLY A 1 121 ? 1.960 -3.786 -9.151 1.00 97.31 121 GLY A N 1
ATOM 855 C CA . GLY A 1 121 ? 3.085 -4.511 -9.735 1.00 97.31 121 GLY A CA 1
ATOM 856 C C . GLY A 1 121 ? 3.253 -4.216 -11.218 1.00 97.31 121 GLY A C 1
ATOM 857 O O . GLY A 1 121 ? 4.339 -3.852 -11.651 1.00 97.31 121 GLY A O 1
ATOM 858 N N . TYR A 1 122 ? 2.162 -4.297 -11.978 1.00 96.69 122 TYR A N 1
ATOM 859 C CA . TYR A 1 122 ? 2.150 -4.028 -13.411 1.00 96.69 122 TYR A CA 1
ATOM 860 C C . TYR A 1 122 ? 2.604 -2.605 -13.748 1.00 96.69 122 TYR A C 1
ATOM 862 O O . TYR A 1 122 ? 3.481 -2.422 -14.589 1.00 96.69 122 TYR A O 1
ATOM 870 N N . ALA A 1 123 ? 2.074 -1.596 -13.051 1.00 95.12 123 ALA A N 1
ATOM 871 C CA . ALA A 1 123 ? 2.497 -0.210 -13.250 1.00 95.12 123 ALA A CA 1
ATOM 872 C C . ALA A 1 123 ? 3.990 -0.003 -12.934 1.00 95.12 123 ALA A C 1
ATOM 874 O O . ALA A 1 123 ? 4.699 0.614 -13.722 1.00 95.12 123 ALA A O 1
ATOM 875 N N . ASN A 1 124 ? 4.486 -0.581 -11.835 1.00 95.50 124 ASN A N 1
ATOM 876 C CA . ASN A 1 124 ? 5.902 -0.485 -11.467 1.00 95.50 124 ASN A CA 1
ATOM 877 C C . ASN A 1 124 ? 6.806 -1.247 -12.454 1.00 95.50 124 ASN A C 1
ATOM 879 O O . ASN A 1 124 ? 7.907 -0.800 -12.759 1.00 95.50 124 ASN A O 1
ATOM 883 N N . GLY A 1 125 ? 6.353 -2.391 -12.974 1.00 95.31 125 GLY A N 1
ATOM 884 C CA . GLY A 1 125 ? 7.087 -3.171 -13.973 1.00 95.31 125 GLY A CA 1
ATOM 885 C C . GLY A 1 125 ? 7.231 -2.444 -15.310 1.00 95.31 125 GLY A C 1
ATOM 886 O O . GLY A 1 125 ? 8.262 -2.572 -15.964 1.00 95.31 125 GLY A O 1
ATOM 887 N N . ALA A 1 126 ? 6.253 -1.612 -15.681 1.00 93.44 126 ALA A N 1
ATOM 888 C CA . ALA A 1 126 ? 6.328 -0.779 -16.880 1.00 93.44 126 ALA A CA 1
ATOM 889 C C . ALA A 1 126 ? 7.430 0.301 -16.805 1.00 93.44 126 ALA A C 1
ATOM 891 O O . ALA A 1 126 ? 7.845 0.816 -17.841 1.00 93.44 126 ALA A O 1
ATOM 892 N N . ALA A 1 127 ? 7.936 0.623 -15.608 1.00 91.38 127 ALA A N 1
ATOM 893 C CA . ALA A 1 127 ? 9.059 1.542 -15.421 1.00 91.38 127 ALA A CA 1
ATOM 894 C C . ALA A 1 127 ? 10.440 0.879 -15.597 1.00 91.38 127 ALA A C 1
ATOM 896 O O . ALA A 1 127 ? 11.466 1.565 -15.560 1.00 91.38 127 ALA A O 1
ATOM 897 N N . ILE A 1 128 ? 10.498 -0.446 -15.781 1.00 94.31 128 ILE A N 1
ATOM 898 C CA . ILE A 1 128 ? 11.756 -1.167 -15.987 1.00 94.31 128 ILE A CA 1
ATOM 899 C C . ILE A 1 128 ? 12.318 -0.800 -17.364 1.00 94.31 128 ILE A C 1
ATOM 901 O O . ILE A 1 128 ? 11.755 -1.131 -18.404 1.00 94.31 128 ILE A O 1
ATOM 905 N N . THR A 1 129 ? 13.466 -0.123 -17.366 1.00 91.12 129 THR A N 1
ATOM 906 C CA . THR A 1 129 ? 14.174 0.243 -18.600 1.00 91.12 129 THR A CA 1
ATOM 907 C C . THR A 1 129 ? 15.117 -0.878 -19.060 1.00 91.12 129 THR A C 1
ATOM 909 O O . THR A 1 129 ? 15.567 -1.670 -18.227 1.00 91.12 129 THR A O 1
ATOM 912 N N . PRO A 1 130 ? 15.502 -0.930 -20.353 1.00 88.94 130 PRO A N 1
ATOM 913 C CA . PRO A 1 130 ? 16.379 -1.981 -20.888 1.00 88.94 130 PRO A CA 1
ATOM 914 C C . PRO A 1 130 ? 17.749 -2.113 -20.201 1.00 88.94 130 PRO A C 1
ATOM 916 O O . PRO A 1 130 ? 18.384 -3.160 -20.293 1.00 88.94 130 PRO A O 1
ATOM 919 N N . ASN A 1 131 ? 18.211 -1.064 -19.515 1.00 87.88 131 ASN A N 1
ATOM 920 C CA . ASN A 1 131 ? 19.513 -1.034 -18.841 1.00 87.88 131 ASN A CA 1
ATOM 921 C C . ASN A 1 131 ? 19.468 -1.574 -17.401 1.00 8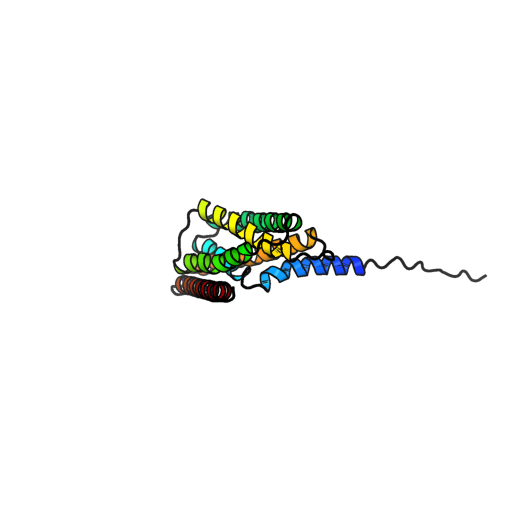7.88 131 ASN A C 1
ATOM 923 O O . ASN A 1 131 ? 20.510 -1.678 -16.753 1.00 87.88 131 ASN A O 1
ATOM 927 N N . LEU A 1 132 ? 18.281 -1.884 -16.875 1.00 91.56 132 LEU A N 1
ATOM 928 C CA . LEU A 1 132 ? 18.100 -2.425 -15.532 1.00 91.56 132 LEU A CA 1
ATOM 929 C C . LEU A 1 132 ? 17.870 -3.933 -15.597 1.00 91.56 132 LEU A C 1
ATOM 931 O O . LEU A 1 132 ? 17.184 -4.431 -16.482 1.00 91.56 132 LEU A O 1
ATOM 935 N N . SER A 1 133 ? 18.396 -4.667 -14.615 1.00 95.19 133 SER A N 1
ATOM 936 C CA . SER A 1 133 ? 18.036 -6.075 -14.437 1.00 95.19 133 SER A CA 1
ATOM 937 C C . SER A 1 133 ? 16.591 -6.175 -13.922 1.00 95.19 133 SER A C 1
ATOM 939 O O . SER A 1 133 ? 16.341 -5.742 -12.791 1.00 95.19 133 SER A O 1
ATOM 941 N N . PRO A 1 134 ? 15.645 -6.772 -14.679 1.00 96.00 134 PRO A N 1
ATOM 942 C CA . PRO A 1 134 ? 14.243 -6.828 -14.264 1.00 96.00 134 PRO A CA 1
ATOM 943 C C . PRO A 1 134 ? 14.049 -7.615 -12.965 1.00 96.00 134 PRO A C 1
ATOM 945 O O . PRO A 1 134 ? 13.334 -7.176 -12.070 1.00 96.00 134 PRO A O 1
ATOM 948 N N . ALA A 1 135 ? 14.747 -8.745 -12.815 1.00 97.19 135 ALA A N 1
ATOM 949 C CA . ALA A 1 135 ? 14.662 -9.571 -11.613 1.00 97.19 135 ALA A CA 1
ATOM 950 C C . ALA A 1 135 ? 15.118 -8.811 -10.356 1.00 97.19 135 ALA A C 1
ATOM 952 O O . ALA A 1 135 ? 14.436 -8.841 -9.336 1.00 97.19 135 ALA A O 1
ATOM 953 N N . VAL A 1 136 ? 16.242 -8.088 -10.432 1.00 97.56 136 VAL A N 1
ATOM 954 C CA . VAL A 1 136 ? 16.779 -7.329 -9.290 1.00 97.56 136 VAL A CA 1
ATOM 955 C C . VAL A 1 136 ? 15.886 -6.134 -8.941 1.00 97.56 136 VAL A C 1
ATOM 957 O O . VAL A 1 136 ? 15.658 -5.865 -7.762 1.00 97.56 136 VAL A O 1
ATOM 960 N N . PHE A 1 137 ? 15.315 -5.463 -9.947 1.00 97.81 137 PHE A N 1
ATOM 961 C CA . PHE A 1 137 ? 14.299 -4.430 -9.735 1.00 97.81 137 PHE A CA 1
ATOM 962 C C . PHE A 1 137 ? 13.074 -4.992 -9.006 1.00 97.81 137 PHE A C 1
ATOM 964 O O . PHE A 1 137 ? 12.642 -4.429 -8.003 1.00 97.81 137 PHE A O 1
ATOM 971 N N . ILE A 1 138 ? 12.542 -6.135 -9.454 1.00 98.38 138 ILE A N 1
ATOM 972 C CA . ILE A 1 138 ? 11.375 -6.775 -8.828 1.00 98.38 138 ILE A CA 1
ATOM 973 C C . ILE A 1 138 ? 11.674 -7.176 -7.377 1.00 98.38 138 ILE A C 1
ATOM 975 O O . ILE A 1 138 ? 10.816 -7.012 -6.514 1.00 98.38 138 ILE A O 1
ATOM 979 N N . VAL A 1 139 ? 12.892 -7.630 -7.067 1.00 98.50 139 VAL A N 1
ATOM 980 C CA . VAL A 1 139 ? 13.307 -7.886 -5.676 1.00 98.50 139 VAL A CA 1
ATOM 981 C C . VAL A 1 139 ? 13.254 -6.604 -4.834 1.00 98.50 139 VAL A C 1
ATOM 983 O O . VAL A 1 139 ? 12.726 -6.631 -3.720 1.00 98.50 139 VAL A O 1
ATOM 986 N N . GLY A 1 140 ? 13.743 -5.476 -5.357 1.00 98.38 140 GLY A N 1
ATOM 987 C CA . GLY A 1 140 ? 13.619 -4.169 -4.699 1.00 98.38 140 GLY A CA 1
ATOM 988 C C . GLY A 1 140 ? 12.159 -3.757 -4.482 1.00 98.38 140 GLY A C 1
ATOM 989 O O . GLY A 1 140 ? 11.777 -3.391 -3.372 1.00 98.38 140 GLY A O 1
ATOM 990 N N . LEU A 1 141 ? 11.323 -3.919 -5.508 1.00 98.56 141 LEU A N 1
ATOM 991 C CA . LEU A 1 141 ? 9.887 -3.626 -5.480 1.00 98.56 141 LEU A CA 1
ATOM 992 C C . LEU A 1 141 ? 9.147 -4.442 -4.409 1.00 98.56 141 LEU A C 1
ATOM 994 O O . LEU A 1 141 ? 8.410 -3.891 -3.591 1.00 98.56 141 LEU A O 1
ATOM 998 N N . VAL A 1 142 ? 9.377 -5.757 -4.374 1.00 98.56 142 VAL A N 1
ATOM 999 C CA . VAL A 1 142 ? 8.814 -6.673 -3.368 1.00 98.56 142 VAL A CA 1
ATOM 1000 C C . VAL A 1 142 ? 9.295 -6.305 -1.967 1.00 98.56 142 VAL A C 1
ATOM 1002 O O . VAL A 1 142 ? 8.512 -6.341 -1.019 1.00 98.56 142 VAL A O 1
ATOM 1005 N N . THR A 1 143 ? 10.560 -5.900 -1.832 1.00 98.69 143 THR A N 1
ATOM 1006 C CA . THR A 1 143 ? 11.120 -5.436 -0.556 1.00 98.69 143 THR A CA 1
ATOM 1007 C C . THR A 1 143 ? 10.399 -4.179 -0.069 1.00 98.69 143 THR A C 1
ATOM 1009 O O . THR A 1 143 ? 9.976 -4.136 1.084 1.00 98.69 143 THR A O 1
ATOM 1012 N N . ALA A 1 144 ? 10.180 -3.184 -0.935 1.00 98.50 144 ALA A N 1
ATOM 1013 C CA . ALA A 1 144 ? 9.420 -1.984 -0.584 1.00 98.50 144 ALA A CA 1
ATOM 1014 C C . ALA A 1 144 ? 7.994 -2.330 -0.134 1.00 98.50 144 ALA A C 1
ATOM 1016 O O . ALA A 1 144 ? 7.552 -1.868 0.920 1.00 98.50 144 ALA A O 1
ATOM 1017 N N . ALA A 1 145 ? 7.305 -3.192 -0.887 1.00 98.38 145 ALA A N 1
ATOM 1018 C CA . ALA A 1 145 ? 5.952 -3.634 -0.566 1.00 98.38 145 ALA A CA 1
ATOM 1019 C C . ALA A 1 145 ? 5.880 -4.326 0.804 1.00 98.38 145 ALA A C 1
ATOM 1021 O O . ALA A 1 145 ? 5.026 -3.986 1.623 1.00 98.38 145 ALA A O 1
ATOM 1022 N N . LEU A 1 146 ? 6.805 -5.252 1.081 1.00 98.25 146 LEU A N 1
ATOM 1023 C CA . LEU A 1 146 ? 6.906 -5.949 2.366 1.00 98.25 146 LEU A CA 1
ATOM 1024 C C . LEU A 1 146 ? 7.135 -4.983 3.528 1.00 98.25 146 LEU A C 1
ATOM 1026 O O . LEU A 1 146 ? 6.462 -5.099 4.551 1.00 98.25 146 LEU A O 1
ATOM 1030 N N . LEU A 1 147 ? 8.061 -4.032 3.379 1.00 98.44 147 LEU A N 1
ATOM 1031 C CA . LEU A 1 147 ? 8.378 -3.072 4.433 1.00 98.44 147 LEU A CA 1
ATOM 1032 C C . LEU A 1 147 ? 7.191 -2.141 4.699 1.00 98.44 147 LEU A C 1
ATOM 1034 O O . LEU A 1 147 ? 6.759 -2.023 5.843 1.00 98.44 147 LEU A O 1
ATOM 1038 N N . VAL A 1 148 ? 6.617 -1.519 3.666 1.00 98.44 148 VAL A N 1
ATOM 1039 C CA . VAL A 1 148 ? 5.503 -0.570 3.834 1.00 98.44 148 VAL A CA 1
ATOM 1040 C C . VAL A 1 148 ? 4.280 -1.256 4.432 1.00 98.44 148 VAL A C 1
ATOM 1042 O O . VAL A 1 148 ? 3.724 -0.773 5.423 1.00 98.44 148 VAL A O 1
ATOM 1045 N N . LEU A 1 149 ? 3.873 -2.391 3.859 1.00 97.44 149 LEU A N 1
ATOM 1046 C CA . LEU A 1 149 ? 2.708 -3.140 4.317 1.00 97.44 149 LEU A CA 1
ATOM 1047 C C . LEU A 1 149 ? 2.946 -3.718 5.717 1.00 97.44 149 LEU A C 1
ATOM 1049 O O . LEU A 1 149 ? 2.097 -3.578 6.598 1.00 97.44 149 LEU A O 1
ATOM 1053 N N . GLY A 1 150 ? 4.121 -4.311 5.935 1.00 97.12 150 GLY A N 1
ATOM 1054 C CA . GLY A 1 150 ? 4.544 -4.902 7.200 1.00 97.12 150 GLY A CA 1
ATOM 1055 C C . GLY A 1 150 ? 4.581 -3.898 8.341 1.00 97.12 150 GLY A C 1
ATOM 1056 O O . GLY A 1 150 ? 3.930 -4.126 9.359 1.00 97.12 150 GLY A O 1
ATOM 1057 N N . TYR A 1 151 ? 5.274 -2.769 8.174 1.00 98.06 151 TYR A N 1
ATOM 1058 C CA . TYR A 1 151 ? 5.354 -1.743 9.215 1.00 98.06 151 TYR A CA 1
ATOM 1059 C C . TYR A 1 151 ? 4.005 -1.081 9.479 1.00 98.06 151 TYR A C 1
ATOM 1061 O O . TYR A 1 151 ? 3.654 -0.872 10.639 1.00 98.06 151 TYR A O 1
ATOM 1069 N N . SER A 1 152 ? 3.220 -0.800 8.436 1.00 97.94 152 SER A N 1
ATOM 1070 C CA . SER A 1 152 ? 1.901 -0.176 8.596 1.00 97.94 152 SER A CA 1
ATOM 1071 C C . SER A 1 152 ? 0.926 -1.114 9.320 1.00 97.94 152 SER A C 1
ATOM 1073 O O . SER A 1 152 ? 0.224 -0.685 10.239 1.00 97.94 152 SER A O 1
ATOM 1075 N N . MET A 1 153 ? 0.928 -2.409 8.982 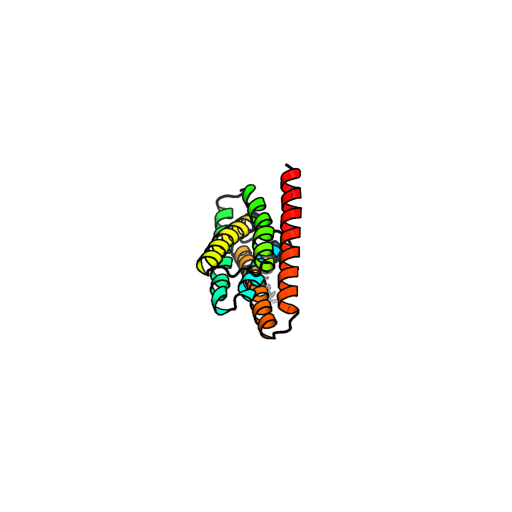1.00 97.31 153 MET A N 1
ATOM 1076 C CA . MET A 1 153 ? 0.114 -3.434 9.646 1.00 97.31 153 MET A CA 1
ATOM 1077 C C . MET A 1 153 ? 0.567 -3.699 11.083 1.00 97.31 153 MET A C 1
ATOM 1079 O O . MET A 1 153 ? -0.251 -3.647 12.005 1.00 97.31 153 MET A O 1
ATOM 1083 N N . ALA A 1 154 ? 1.858 -3.970 11.285 1.00 96.75 154 ALA A N 1
ATOM 1084 C CA . ALA A 1 154 ? 2.423 -4.270 12.597 1.00 96.75 154 ALA A CA 1
ATOM 1085 C C . ALA A 1 154 ? 2.317 -3.076 13.545 1.00 96.75 154 ALA A C 1
ATOM 1087 O O . ALA A 1 154 ? 1.863 -3.235 14.678 1.00 96.75 154 ALA A O 1
ATOM 1088 N N . GLY A 1 155 ? 2.661 -1.880 13.062 1.00 97.06 155 GLY A N 1
ATOM 1089 C CA . GLY A 1 155 ? 2.564 -0.635 13.812 1.00 97.06 155 GLY A CA 1
ATOM 1090 C C . GLY A 1 155 ? 1.133 -0.349 14.246 1.00 97.06 155 GLY A C 1
ATOM 1091 O O . GLY A 1 155 ? 0.888 -0.145 15.431 1.00 97.06 155 GLY A O 1
ATOM 1092 N N . THR A 1 156 ? 0.167 -0.428 13.329 1.00 97.25 156 THR A N 1
ATOM 1093 C CA . THR A 1 156 ? -1.248 -0.189 13.661 1.00 97.25 156 THR A CA 1
ATOM 1094 C C . THR A 1 156 ? -1.776 -1.210 14.662 1.00 97.25 156 THR A C 1
ATOM 1096 O O . THR A 1 156 ? -2.377 -0.830 15.666 1.00 97.25 156 THR A O 1
ATOM 1099 N N . ALA A 1 157 ? -1.519 -2.502 14.441 1.00 96.06 157 ALA A N 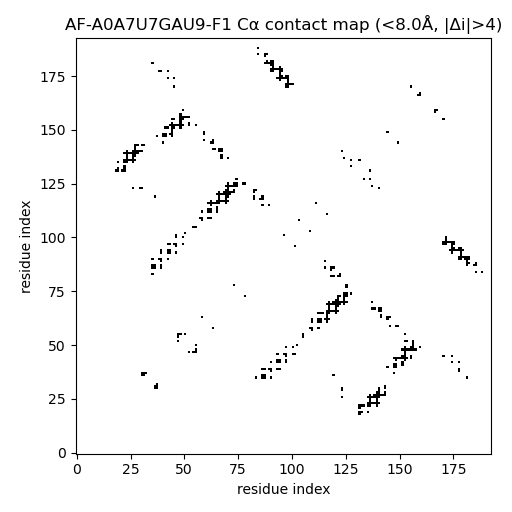1
ATOM 1100 C CA . ALA A 1 157 ? -1.969 -3.546 15.357 1.00 96.06 157 ALA A CA 1
ATOM 1101 C C . ALA A 1 157 ? -1.334 -3.406 16.750 1.00 96.06 157 ALA A C 1
ATOM 1103 O O . ALA A 1 157 ? -2.014 -3.609 17.754 1.00 96.06 157 ALA A O 1
ATOM 1104 N N . TYR A 1 158 ? -0.047 -3.057 16.822 1.00 96.50 158 TYR A N 1
ATOM 1105 C CA . TYR A 1 158 ? 0.653 -2.814 18.082 1.00 96.50 158 TYR A CA 1
ATOM 1106 C C . TYR A 1 158 ? 0.089 -1.594 18.812 1.00 96.50 158 TYR A C 1
ATOM 1108 O O . TYR A 1 158 ? -0.291 -1.695 19.975 1.00 96.50 158 TYR A O 1
ATOM 1116 N N . LEU A 1 159 ? -0.033 -0.462 18.118 1.00 95.62 159 LEU A N 1
ATOM 1117 C CA . LEU A 1 159 ? -0.537 0.787 18.679 1.00 95.62 159 LEU A CA 1
ATOM 1118 C C . LEU A 1 159 ? -1.964 0.620 19.223 1.00 95.62 159 LEU A C 1
ATOM 1120 O O . LEU A 1 159 ? -2.237 0.998 20.360 1.00 95.62 159 LEU A O 1
ATOM 1124 N N . LEU A 1 160 ? -2.866 -0.020 18.475 1.00 95.50 160 LEU A N 1
ATOM 1125 C CA . LEU A 1 160 ? -4.245 -0.240 18.928 1.00 95.50 160 LEU A CA 1
ATOM 1126 C C . LEU A 1 160 ? -4.347 -1.177 20.146 1.00 95.50 160 LEU A C 1
ATOM 1128 O O . LEU A 1 160 ? -5.286 -1.045 20.931 1.00 95.50 160 LEU A O 1
ATOM 1132 N N . ARG A 1 161 ? -3.374 -2.076 20.360 1.00 95.06 161 ARG A N 1
ATOM 1133 C CA . ARG A 1 161 ? -3.304 -2.917 21.572 1.00 95.06 161 ARG A CA 1
ATOM 1134 C C . ARG A 1 161 ? -2.964 -2.132 22.836 1.00 95.06 161 ARG A C 1
ATOM 1136 O O . ARG A 1 161 ? -3.262 -2.620 23.917 1.00 95.06 161 ARG A O 1
ATOM 1143 N N . LEU A 1 162 ? -2.381 -0.937 22.719 1.00 94.88 162 LEU A N 1
ATOM 1144 C CA . LEU A 1 162 ? -2.102 -0.073 23.872 1.00 94.88 162 LEU A CA 1
ATOM 1145 C C . LEU A 1 162 ? -3.384 0.535 24.470 1.00 94.88 162 LEU A C 1
ATOM 1147 O O . LEU A 1 162 ? -3.349 1.083 25.566 1.00 94.88 162 LEU A O 1
ATOM 1151 N N . GLN A 1 163 ? -4.503 0.462 23.740 1.00 91.00 163 GLN A N 1
ATOM 1152 C CA . GLN A 1 163 ? -5.832 0.939 24.139 1.00 91.00 163 GLN A CA 1
ATOM 1153 C C . GLN A 1 163 ? -5.994 2.426 24.552 1.00 91.00 163 GLN A C 1
ATOM 1155 O O . GLN A 1 163 ? -6.962 2.730 25.252 1.00 91.00 163 GLN A O 1
ATOM 1160 N N . PRO A 1 164 ? -5.177 3.413 24.124 1.00 94.00 164 PRO A N 1
ATOM 1161 C CA . PRO A 1 164 ? -5.548 4.806 24.339 1.00 94.00 164 PRO A CA 1
ATOM 1162 C C . PRO A 1 164 ? -6.737 5.179 23.438 1.00 94.00 164 PRO A C 1
ATOM 1164 O O . PRO A 1 164 ? -6.763 4.872 22.244 1.00 94.00 164 PRO A O 1
ATOM 1167 N N . ALA A 1 165 ? -7.711 5.897 24.000 1.00 94.31 165 ALA A N 1
ATOM 1168 C CA . ALA A 1 165 ? -8.978 6.212 23.331 1.00 94.31 165 ALA A CA 1
ATOM 1169 C C . ALA A 1 165 ? -8.826 6.991 22.006 1.00 94.31 165 ALA A C 1
ATOM 1171 O O . ALA A 1 165 ? -9.688 6.902 21.133 1.00 94.31 165 ALA A O 1
ATOM 1172 N N . TRP A 1 166 ? -7.732 7.739 21.831 1.00 97.12 166 TRP A N 1
ATOM 1173 C CA . TRP A 1 166 ? -7.496 8.571 20.648 1.00 97.12 166 TRP A CA 1
ATOM 1174 C C . TRP A 1 166 ? -6.903 7.806 19.452 1.00 97.12 166 TRP A C 1
ATOM 1176 O O . TRP A 1 166 ? -7.085 8.239 18.315 1.00 97.12 166 TRP A O 1
ATOM 1186 N N . LEU A 1 167 ? -6.224 6.668 19.662 1.00 96.81 167 LEU A N 1
ATOM 1187 C CA . LEU A 1 167 ? -5.533 5.950 18.579 1.00 96.81 167 LEU A CA 1
ATOM 1188 C C . LEU A 1 167 ? -6.477 5.393 17.502 1.00 96.81 167 LEU A C 1
ATOM 1190 O O . LEU A 1 167 ? -6.189 5.594 16.321 1.00 96.81 167 LEU A O 1
ATOM 1194 N N . PRO A 1 168 ? -7.616 4.753 17.841 1.00 96.56 168 PRO A N 1
ATOM 1195 C CA . PRO A 1 168 ? -8.578 4.327 16.828 1.00 96.56 168 PRO A CA 1
ATOM 1196 C C . PRO A 1 168 ? -9.068 5.490 15.959 1.00 96.56 168 PRO A C 1
ATOM 1198 O O . PRO A 1 168 ? -9.258 5.327 14.756 1.00 96.56 168 PRO A O 1
ATOM 1201 N N . ILE A 1 169 ? -9.238 6.678 16.549 1.00 97.75 169 ILE A N 1
ATOM 1202 C CA . ILE A 1 169 ? -9.646 7.887 15.827 1.00 97.75 169 ILE A CA 1
ATOM 1203 C C . ILE A 1 169 ? -8.509 8.365 14.920 1.00 97.75 169 ILE A C 1
ATOM 1205 O O . ILE A 1 169 ? -8.753 8.620 13.745 1.00 97.75 169 ILE A O 1
ATOM 1209 N N . ALA A 1 170 ? -7.270 8.418 15.415 1.00 97.94 170 ALA A N 1
ATOM 1210 C CA . ALA A 1 170 ? -6.112 8.832 14.624 1.00 97.94 170 ALA A CA 1
ATOM 1211 C C . ALA A 1 170 ? -5.902 7.957 13.377 1.00 97.94 170 ALA A C 1
ATOM 1213 O O . ALA A 1 170 ? -5.690 8.491 12.291 1.00 97.94 170 ALA A O 1
ATOM 1214 N N . VAL A 1 171 ? -6.039 6.630 13.496 1.0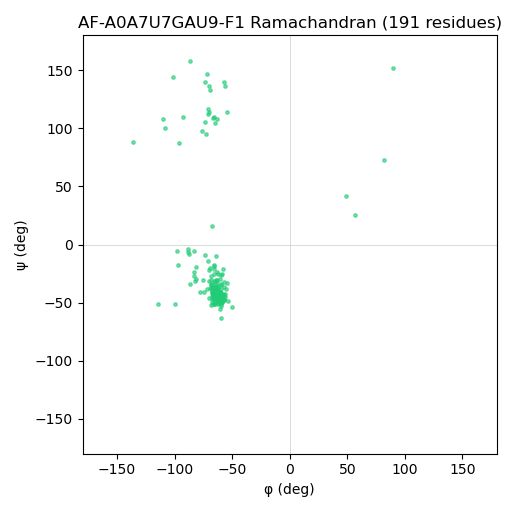0 98.19 171 VAL A N 1
ATOM 1215 C CA . VAL A 1 171 ? -5.939 5.718 12.340 1.00 98.19 171 VAL A CA 1
ATOM 1216 C C . VAL A 1 171 ? -7.045 6.004 11.317 1.00 98.19 171 VAL A C 1
ATOM 1218 O O . VAL A 1 171 ? -6.783 6.040 10.117 1.00 98.19 171 VAL A O 1
ATOM 1221 N N . ARG A 1 172 ? -8.277 6.266 11.772 1.00 98.31 172 ARG A N 1
ATOM 1222 C CA . ARG A 1 172 ? -9.401 6.610 10.883 1.00 98.31 172 ARG A CA 1
ATOM 1223 C C . ARG A 1 172 ? -9.205 7.961 10.189 1.00 98.31 172 ARG A C 1
ATOM 1225 O O . ARG A 1 172 ? -9.544 8.083 9.016 1.00 98.31 172 ARG A O 1
ATOM 1232 N N . VAL A 1 173 ? -8.638 8.948 10.885 1.00 98.56 173 VAL A N 1
ATOM 1233 C CA . VAL A 1 173 ? -8.275 10.257 10.312 1.00 98.56 173 VAL A CA 1
ATOM 1234 C C . VAL A 1 173 ? -7.170 10.107 9.265 1.00 98.56 173 VAL A C 1
ATOM 1236 O O . VAL A 1 173 ? -7.277 10.675 8.184 1.00 98.56 173 VAL A O 1
ATOM 1239 N N . ALA A 1 174 ? -6.149 9.286 9.525 1.00 98.44 174 ALA A N 1
ATOM 1240 C CA . ALA A 1 174 ? -5.135 8.979 8.517 1.00 98.44 174 ALA A CA 1
ATOM 1241 C C . ALA A 1 174 ? -5.764 8.335 7.267 1.00 98.44 174 ALA A C 1
ATOM 1243 O O . ALA A 1 174 ? -5.472 8.743 6.144 1.00 98.44 174 ALA A O 1
ATOM 1244 N N . GLY A 1 175 ? -6.694 7.391 7.458 1.00 98.62 175 GLY A N 1
ATOM 1245 C CA . GLY A 1 175 ? -7.473 6.798 6.369 1.00 98.62 175 GLY A CA 1
ATOM 1246 C C . GLY A 1 175 ? -8.264 7.826 5.556 1.00 98.62 175 GLY A C 1
ATOM 1247 O O . GLY A 1 175 ? -8.238 7.782 4.327 1.00 98.62 175 GLY A O 1
ATOM 1248 N N . SER A 1 176 ? -8.925 8.788 6.210 1.00 98.56 176 SER A N 1
ATOM 1249 C CA . SER A 1 176 ? -9.719 9.803 5.506 1.00 98.56 176 SER A CA 1
ATOM 1250 C C . SER A 1 176 ? -8.854 10.761 4.689 1.00 98.56 176 SER A C 1
ATOM 1252 O O . SER A 1 176 ? -9.249 11.144 3.590 1.00 98.56 176 SER A O 1
ATOM 1254 N N . TRP A 1 177 ? -7.655 11.101 5.169 1.00 98.38 177 TRP A N 1
ATOM 1255 C CA . TRP A 1 177 ? -6.693 11.894 4.403 1.00 98.38 177 TRP A CA 1
ATOM 1256 C C . TRP A 1 177 ? -6.172 11.137 3.186 1.00 98.38 177 TRP A C 1
ATOM 1258 O O . TRP A 1 177 ? -6.146 11.703 2.096 1.00 98.38 177 TRP A O 1
ATOM 1268 N N . ILE A 1 178 ? -5.839 9.849 3.332 1.00 98.50 178 ILE A N 1
ATOM 1269 C CA . ILE A 1 178 ? -5.462 9.004 2.190 1.00 98.50 178 ILE A CA 1
ATOM 1270 C C . ILE A 1 178 ? -6.604 8.954 1.166 1.00 98.50 178 ILE A C 1
ATOM 1272 O O . ILE A 1 178 ? -6.368 9.130 -0.031 1.00 98.50 178 ILE A O 1
ATOM 1276 N N . ALA A 1 179 ? -7.845 8.791 1.636 1.00 98.44 179 ALA A N 1
ATOM 1277 C CA . ALA A 1 179 ? -9.008 8.751 0.762 1.00 98.44 179 ALA A CA 1
ATOM 1278 C C . ALA A 1 179 ? -9.198 10.066 -0.006 1.00 98.44 179 ALA A C 1
ATOM 1280 O O . ALA A 1 179 ? -9.404 10.057 -1.218 1.00 98.44 179 ALA A O 1
ATOM 1281 N N . ALA A 1 180 ? -9.090 11.197 0.696 1.00 97.94 180 ALA A N 1
ATOM 1282 C CA . ALA A 1 180 ? -9.214 12.524 0.111 1.00 97.94 180 ALA A CA 1
ATOM 1283 C C . ALA A 1 180 ? -8.134 12.784 -0.946 1.00 97.94 180 ALA A C 1
ATOM 1285 O O . ALA A 1 180 ? -8.461 13.246 -2.037 1.00 97.94 180 ALA A O 1
ATOM 1286 N N . VAL A 1 181 ? -6.872 12.435 -0.668 1.00 96.62 181 VAL A N 1
ATOM 1287 C CA . VAL A 1 181 ? -5.781 12.545 -1.651 1.00 96.62 181 VAL A CA 1
ATOM 1288 C C . VAL A 1 181 ? -6.081 11.694 -2.884 1.00 96.62 181 VAL A C 1
ATOM 1290 O O . VAL A 1 181 ? -5.989 12.201 -3.999 1.00 96.62 181 VAL A O 1
ATOM 1293 N N . GLY A 1 182 ? -6.513 10.441 -2.699 1.00 95.69 182 GLY A N 1
ATOM 1294 C CA . GLY A 1 182 ? -6.906 9.561 -3.802 1.00 95.69 182 GLY A CA 1
ATOM 1295 C C . GLY A 1 182 ? -8.014 10.161 -4.671 1.00 95.69 182 GLY A C 1
ATOM 1296 O O . GLY A 1 182 ? -7.872 10.219 -5.888 1.00 95.69 182 GLY A O 1
ATOM 1297 N N . ILE A 1 183 ? -9.083 10.679 -4.057 1.00 96.44 183 ILE A N 1
ATOM 1298 C CA . ILE A 1 183 ? -10.208 11.314 -4.767 1.00 96.44 183 ILE A CA 1
ATOM 1299 C C . ILE A 1 183 ? -9.755 12.567 -5.528 1.00 96.44 183 ILE A C 1
ATOM 1301 O O . ILE A 1 183 ? -10.144 12.758 -6.680 1.00 96.44 183 ILE A O 1
ATOM 1305 N N . LEU A 1 184 ? -8.936 13.418 -4.903 1.00 95.50 184 LEU A N 1
ATOM 1306 C CA . LEU A 1 184 ? -8.441 14.650 -5.519 1.00 95.50 184 LEU A CA 1
ATOM 1307 C C . LEU A 1 184 ? -7.561 14.352 -6.735 1.00 95.50 184 LEU A C 1
ATOM 1309 O O . LEU A 1 184 ? -7.797 14.906 -7.808 1.00 95.50 184 LEU A O 1
ATOM 1313 N N . VAL A 1 185 ? -6.579 13.456 -6.591 1.00 92.06 185 VAL A N 1
ATOM 1314 C CA . VAL A 1 185 ? -5.676 13.076 -7.689 1.00 92.06 185 VAL A CA 1
ATOM 1315 C C . VAL A 1 185 ? -6.449 12.381 -8.807 1.00 92.06 185 VAL A C 1
ATOM 1317 O O . VAL A 1 185 ? -6.274 12.735 -9.972 1.00 92.06 185 VAL A O 1
ATOM 1320 N N . PHE A 1 186 ? -7.364 11.470 -8.465 1.00 91.75 186 PHE A N 1
ATOM 1321 C CA . PHE A 1 186 ? -8.237 10.818 -9.440 1.00 91.75 186 PHE A CA 1
ATOM 1322 C C . PHE A 1 186 ? -9.055 11.844 -10.237 1.00 91.75 186 PHE A C 1
ATOM 1324 O O . PHE A 1 186 ? -9.081 11.809 -11.466 1.00 91.75 186 PHE A O 1
ATOM 1331 N N . GLY A 1 187 ? -9.675 12.808 -9.549 1.00 91.44 187 GLY A N 1
ATOM 1332 C CA . GLY A 1 187 ? -10.461 13.865 -10.182 1.00 91.44 187 GLY A CA 1
ATOM 1333 C C . GLY A 1 187 ? -9.639 14.772 -11.101 1.00 91.44 187 GLY A C 1
ATOM 1334 O O . GLY A 1 187 ? -10.140 15.184 -12.146 1.00 91.44 187 GLY A O 1
ATOM 1335 N N . MET A 1 188 ? -8.381 15.063 -10.752 1.00 89.81 188 MET A N 1
ATOM 1336 C CA . MET A 1 188 ? -7.475 15.827 -11.618 1.00 89.81 188 MET A CA 1
ATOM 1337 C C . MET A 1 188 ? -7.109 15.054 -12.887 1.00 89.81 188 MET A C 1
ATOM 1339 O O . MET A 1 188 ? -7.110 15.642 -13.964 1.00 89.81 188 MET A O 1
ATOM 1343 N N . MET A 1 189 ? -6.853 13.747 -12.782 1.00 85.69 189 MET A N 1
ATOM 1344 C CA . MET A 1 189 ? -6.514 12.923 -13.945 1.00 85.69 189 MET A CA 1
ATOM 1345 C C . MET A 1 189 ? -7.673 12.784 -14.929 1.00 85.69 189 MET A C 1
ATOM 1347 O O . MET A 1 189 ? -7.461 12.907 -16.128 1.00 85.69 189 MET A O 1
ATOM 1351 N N . VAL A 1 190 ? -8.899 12.591 -14.434 1.00 85.88 190 VAL A N 1
ATOM 1352 C CA . VAL A 1 190 ? -10.086 12.467 -15.298 1.00 85.88 190 VAL A CA 1
ATOM 1353 C C . VAL A 1 190 ? -10.434 13.788 -15.994 1.00 85.88 190 VAL A C 1
ATOM 1355 O O . VAL A 1 190 ? -10.964 13.771 -17.095 1.00 85.88 190 VAL A O 1
ATOM 1358 N N . ARG A 1 191 ? -10.144 14.941 -15.374 1.00 83.00 191 ARG A N 1
ATOM 1359 C CA . ARG A 1 191 ? -10.390 16.267 -15.977 1.00 83.00 191 ARG A CA 1
ATOM 1360 C C . ARG A 1 191 ? -9.310 16.718 -16.961 1.00 83.00 191 ARG A C 1
ATOM 1362 O O . ARG A 1 191 ? -9.548 17.669 -17.697 1.00 83.00 191 ARG A O 1
ATOM 1369 N N . G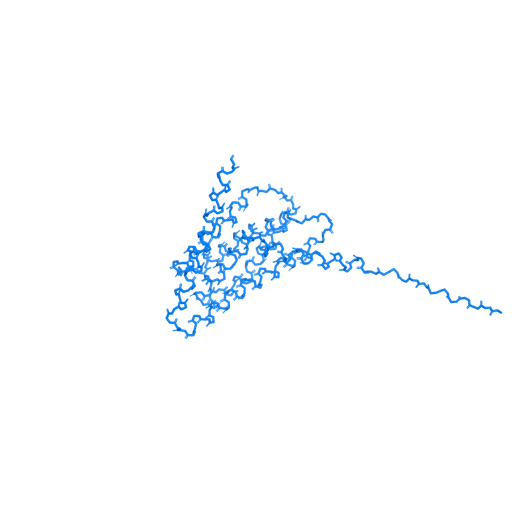LY A 1 192 ? -8.118 16.129 -16.887 1.00 68.75 192 GLY A N 1
ATOM 1370 C CA . GLY A 1 192 ? -6.982 16.462 -17.750 1.00 68.75 192 GLY A CA 1
ATOM 1371 C C . GLY A 1 192 ? -6.932 15.676 -19.064 1.00 68.75 192 GLY A C 1
ATOM 1372 O O . GLY A 1 192 ? -6.029 15.932 -19.858 1.00 68.75 192 GLY A O 1
ATOM 1373 N N . GLN A 1 193 ? -7.858 14.732 -19.264 1.00 55.81 193 GLN A N 1
ATOM 1374 C CA . GLN A 1 193 ? -8.108 14.007 -20.517 1.00 55.81 193 GLN A CA 1
ATOM 1375 C C . GLN A 1 193 ? -9.249 14.672 -21.290 1.00 55.81 193 GLN A C 1
ATOM 1377 O O . GLN A 1 193 ? -9.181 14.660 -22.537 1.00 55.81 193 GLN A O 1
#

Foldseek 3Di:
DDDDPDDDDDDPCPVVVVQLVVLLVLLQCVLVVDLLRLLLLLLLLLLLLLQACVLNVCLLVLQLVLLLQLLVVCVVPPDDPVLSLVSLVSLLVSLQCQLVSPDDHSVVSSVSSNVNSNSSSNVSSNPDDPSHDSVSSSVSNSVNSNVSSVCSNVVSNVVVVVPDPCSSVVRSVSSVVSSVSSVVVSVVVVVVD

InterPro domains:
  IPR007038 Hydrogenase/Urease accessory protein HupE/UreJ protein [PF04955] (5-184)
  IPR007038 Hydrogenase/Urease accessory protein HupE/UreJ protein [PIRSF016919] (3-186)

Sequence (193 aa):
MALGLTLSANVAHAHVASAQAGAFYAGLLHPLTAPEHVLPMVALGLLAGQQGLNQGQGLLLVFPAAMALGASLALLHPALEWVSLLNIGSAALFGGLVAAAWRAPAVLLYALALLFGMSHGYANGAAITPNLSPAVFIVGLVTAALLVLGYSMAGTAYLLRLQPAWLPIAVRVAGSWIAAVGILVFGMMVRGQ

Radius of gyration: 20.74 Å; Cα contacts (8 Å, |Δi|>4): 283; chains: 1; bounding box: 83×30×47 Å

Secondary structure (DSSP, 8-state):
------------THHHHHHHHHHHHHHHHHHHH-HHHHHHHHHHHHHHHHH-HHHHTTHHHHHHHHHHHHHHHHTTS---THHHHHHHHHHHHHHHHHHTT----HHHHHHHHHHHHHHHHHHHHTT--TTS-HHHHHHHHHHHHHHHHHHHHHHHHHHHHT--TTHHHHHHHHHHHHHHHHHHHHHHHHH--

Mean predicted aligned error: 6.41 Å

pLDDT: mean 90.59, std 12.82, range [40.78, 98.69]

Nearest PDB structures (foldseek):
  7bc7-assembly1_A  TM=3.544E-01  e=3.546E+00  Gallus gallus
  8r8q-assembly1_A  TM=4.300E-01  e=6.427E+00  Mus musculus
  8ii8-assembly1_A  TM=2.166E-01  e=2.244E+00  Pleurotus salmoneostramineus